Protein AF-A0A341JWU0-F1 (afdb_monomer_lite)

Sequence (185 aa):
MAIRVHSGGHSYEGQSYTVDGAVLEDGAPFVVIDLMSLNRVRVDAASATTWVECGATLSKVYYAGAASSVSSSSMVNGSSSSLAFTAGLCSTVSVGGHISGSGFGLLLRKFMLTVDNVLLPPLPGQLIPVPGTVMVFTLKREGSVDAIARLVHWWPSVGPALPDEFYLSIFLMMGGSLQEDDNVT

InterPro domains:
  IPR006094 FAD linked oxidase, N-terminal [PF01565] (2-119)
  IPR016166 FAD-binding domain, PCMH-type [PS51387] (1-185)
  IPR016169 FAD-binding, type PCMH, subdomain 2 [G3DSA:3.30.465.10] (1-123)
  IPR036318 FAD-binding, type PCMH-like superfamily [SSF56176] (2-119)

Organism: Setaria italica (NCBI:txid4555)

Radius of gyration: 21.34 Å; chains: 1; b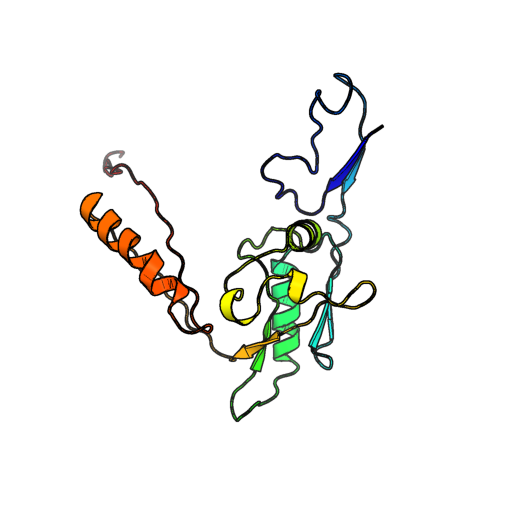ounding box: 64×59×45 Å

Structure (mmCIF, N/CA/C/O backbone):
data_AF-A0A341JWU0-F1
#
_entry.id   AF-A0A341JWU0-F1
#
loop_
_atom_site.group_PDB
_atom_site.id
_atom_site.type_symbol
_atom_site.label_atom_id
_atom_site.label_alt_id
_atom_site.label_comp_id
_atom_site.label_asym_id
_atom_site.label_entity_id
_atom_site.label_seq_id
_atom_site.pdbx_PDB_ins_code
_atom_site.Cartn_x
_atom_site.Cartn_y
_atom_site.Cartn_z
_atom_site.occupancy
_atom_site.B_iso_or_equiv
_atom_site.auth_seq_id
_atom_site.auth_comp_id
_atom_site.auth_asym_id
_atom_site.auth_atom_id
_atom_site.pdbx_PDB_model_num
ATOM 1 N N . MET A 1 1 ? -11.044 23.486 17.369 1.00 74.25 1 MET A N 1
ATOM 2 C CA . MET A 1 1 ? -10.520 22.162 17.771 1.00 74.25 1 MET A CA 1
ATOM 3 C C . MET A 1 1 ? -10.471 21.289 16.532 1.00 74.25 1 MET A C 1
ATOM 5 O O . MET A 1 1 ? -11.515 21.098 15.921 1.00 74.25 1 MET A O 1
ATOM 9 N N . ALA A 1 2 ? -9.288 20.817 16.137 1.00 85.50 2 ALA A N 1
ATOM 10 C CA . ALA A 1 2 ? -9.149 19.879 15.023 1.00 85.50 2 ALA A CA 1
ATOM 11 C C . ALA A 1 2 ? -8.896 18.459 15.536 1.00 85.50 2 ALA A C 1
ATOM 13 O O . ALA A 1 2 ? -8.293 18.266 16.594 1.00 85.50 2 ALA A O 1
ATOM 14 N N . ILE A 1 3 ? -9.343 17.478 14.759 1.00 91.06 3 ILE A N 1
ATOM 15 C CA . ILE A 1 3 ? -9.087 16.060 14.993 1.00 91.06 3 ILE A CA 1
ATOM 16 C C . ILE A 1 3 ? -8.341 15.525 13.776 1.00 91.06 3 ILE A C 1
ATOM 18 O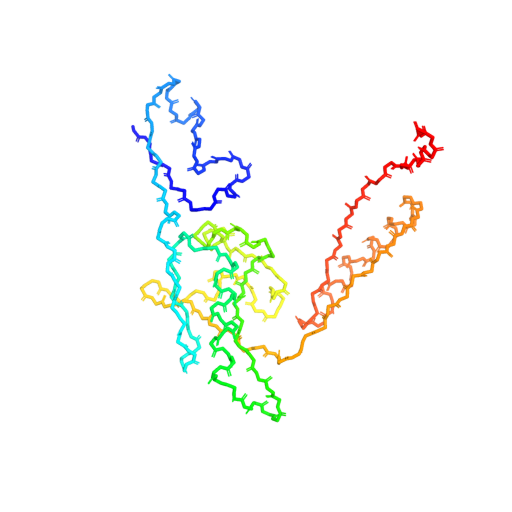 O . ILE A 1 3 ? -8.765 15.744 12.641 1.00 91.06 3 ILE A O 1
ATOM 22 N N . ARG A 1 4 ? -7.238 14.818 14.011 1.00 92.31 4 ARG A N 1
ATOM 23 C CA . ARG A 1 4 ? -6.527 14.043 12.996 1.00 92.31 4 ARG A CA 1
ATOM 24 C C . ARG A 1 4 ? -6.684 12.564 13.304 1.00 92.31 4 ARG A C 1
ATOM 26 O O . ARG A 1 4 ? -6.616 12.159 14.461 1.00 92.31 4 ARG A O 1
ATOM 33 N N . VAL A 1 5 ? -6.924 11.765 12.273 1.00 93.62 5 VAL A N 1
ATOM 34 C CA . VAL A 1 5 ? -7.012 10.309 12.403 1.00 93.62 5 VAL A CA 1
ATOM 35 C C . VAL A 1 5 ? -5.714 9.718 11.883 1.00 93.62 5 VAL A C 1
ATOM 37 O O . VAL A 1 5 ? -5.331 9.943 10.734 1.00 93.62 5 VAL A O 1
ATOM 40 N N . HIS A 1 6 ? -5.046 8.952 12.736 1.00 94.31 6 HIS A N 1
ATOM 41 C CA . HIS A 1 6 ? -3.807 8.267 12.415 1.00 94.31 6 HIS A CA 1
ATOM 42 C C . HIS A 1 6 ? -4.056 6.770 12.367 1.00 94.31 6 HIS A C 1
ATOM 44 O O . HIS A 1 6 ? -4.696 6.198 13.243 1.00 94.31 6 HIS A O 1
ATOM 50 N N . SER A 1 7 ? -3.538 6.127 11.325 1.00 92.56 7 SER A N 1
ATOM 51 C CA . SER A 1 7 ? -3.619 4.679 11.167 1.00 92.56 7 SER A CA 1
ATOM 52 C C . SER A 1 7 ? -2.227 4.047 11.181 1.00 92.56 7 SER A C 1
ATOM 54 O O . SER A 1 7 ? -1.905 3.363 12.134 1.00 92.56 7 SER A O 1
ATOM 56 N N . GLY A 1 8 ? -1.372 4.315 10.190 1.00 89.38 8 GLY A N 1
ATOM 57 C CA . GLY A 1 8 ? -0.036 3.700 10.074 1.00 89.38 8 GLY A CA 1
ATOM 58 C C . GLY A 1 8 ? 1.117 4.687 9.940 1.00 89.38 8 GLY A C 1
ATOM 59 O O . GLY A 1 8 ? 2.251 4.265 9.765 1.00 89.38 8 GLY A O 1
ATOM 60 N N . GLY A 1 9 ? 0.837 5.992 9.966 1.00 91.25 9 GLY A N 1
ATOM 61 C CA . GLY A 1 9 ? 1.860 7.041 9.888 1.00 91.25 9 GLY A CA 1
ATOM 62 C C . GLY A 1 9 ? 2.516 7.227 8.516 1.00 91.25 9 GLY A C 1
ATOM 63 O O . GLY A 1 9 ? 3.483 7.965 8.413 1.00 91.25 9 GLY A O 1
ATOM 64 N N . HIS A 1 10 ? 1.986 6.610 7.457 1.00 94.94 10 HIS A N 1
ATOM 65 C CA . HIS A 1 10 ? 2.497 6.721 6.077 1.00 94.94 10 HIS A CA 1
ATOM 66 C C . HIS A 1 10 ? 1.933 7.920 5.293 1.00 94.94 10 HIS A C 1
ATOM 68 O O . HIS A 1 10 ? 1.926 7.924 4.064 1.00 94.94 10 HIS A O 1
ATOM 74 N N . SER A 1 11 ? 1.421 8.944 5.982 1.00 93.38 11 SER A N 1
ATOM 75 C CA . SER A 1 11 ? 1.062 10.200 5.318 1.00 93.38 11 SER A CA 1
ATOM 76 C C . SER A 1 11 ? 2.350 10.902 4.894 1.00 93.38 11 SER A C 1
ATOM 78 O O . SER A 1 11 ? 3.126 11.300 5.757 1.00 93.38 11 SER A O 1
ATOM 80 N N . TYR A 1 12 ? 2.575 11.050 3.585 1.00 93.62 12 TYR A N 1
ATOM 81 C CA . TYR A 1 12 ? 3.790 11.678 3.047 1.00 93.62 12 TYR A CA 1
ATOM 82 C C . TYR A 1 12 ? 4.044 13.076 3.626 1.00 93.62 12 TYR A C 1
ATOM 84 O O . TYR A 1 12 ? 5.179 13.404 3.945 1.00 93.62 12 TYR A O 1
ATOM 92 N N . GLU A 1 13 ? 2.978 13.850 3.835 1.00 92.44 13 GLU A N 1
ATOM 93 C CA . GLU A 1 13 ? 3.032 15.213 4.385 1.00 92.44 13 GLU A CA 1
ATOM 94 C C . GLU A 1 13 ? 2.791 15.261 5.908 1.00 92.44 13 GLU A C 1
ATOM 96 O O . GLU A 1 13 ? 2.532 16.318 6.480 1.00 92.44 13 GLU A O 1
ATOM 101 N N . GLY A 1 14 ? 2.778 14.111 6.592 1.00 91.94 14 GLY A N 1
ATOM 102 C CA . GLY A 1 14 ? 2.561 14.029 8.043 1.00 91.94 14 GLY A CA 1
ATOM 103 C C . GLY A 1 14 ? 1.157 14.432 8.522 1.00 91.94 14 GLY A C 1
ATOM 104 O O . GLY A 1 14 ? 0.908 14.493 9.725 1.00 91.94 14 GLY A O 1
ATOM 105 N N . GLN A 1 15 ? 0.202 14.646 7.611 1.00 88.94 15 GLN A N 1
ATOM 106 C CA . GLN A 1 15 ? -1.127 15.201 7.912 1.00 88.94 15 GLN A CA 1
ATOM 107 C C . GLN A 1 15 ? -1.989 14.346 8.853 1.00 88.94 15 GLN A C 1
ATOM 109 O O . GLN A 1 15 ? -3.018 14.814 9.343 1.00 88.94 15 GLN A O 1
ATOM 114 N N . SER A 1 16 ? -1.611 13.095 9.111 1.00 90.38 16 SER A N 1
ATOM 115 C CA . SER A 1 16 ? -2.273 12.237 10.097 1.00 90.38 16 SER A CA 1
ATOM 116 C C . SER A 1 16 ? -1.952 12.607 11.550 1.00 90.38 16 SER A C 1
ATOM 118 O O . SER A 1 16 ? -2.694 12.205 12.441 1.00 90.38 16 SER A O 1
ATOM 120 N N . TYR A 1 17 ? -0.875 13.360 11.800 1.00 90.38 17 TYR A N 1
ATOM 121 C CA . TYR A 1 17 ? -0.430 13.738 13.149 1.00 90.38 17 TYR A CA 1
ATOM 122 C C . TYR A 1 17 ? 0.078 15.186 13.262 1.00 90.38 17 TYR A C 1
ATOM 124 O O . TYR A 1 17 ? 0.425 15.614 14.360 1.00 90.38 17 TYR A O 1
ATOM 132 N N . THR A 1 18 ? 0.098 15.955 12.170 1.00 89.69 18 THR A N 1
ATOM 133 C CA . THR A 1 18 ? 0.411 17.392 12.167 1.00 89.69 18 THR A CA 1
ATOM 134 C C . THR A 1 18 ? -0.788 18.229 11.720 1.00 89.69 18 THR A C 1
ATOM 136 O O . THR A 1 18 ? -1.713 17.751 11.053 1.00 89.69 18 THR A O 1
ATOM 139 N N . VAL A 1 19 ? -0.777 19.510 12.091 1.00 85.06 19 VAL A N 1
ATOM 140 C CA . VAL A 1 19 ? -1.706 20.522 11.584 1.00 85.06 19 VAL A CA 1
ATOM 141 C C . VAL A 1 19 ? -0.889 21.722 11.134 1.00 85.06 19 VAL A C 1
ATOM 143 O O . VAL A 1 19 ? 0.005 22.157 11.851 1.00 85.06 19 VAL A O 1
ATOM 146 N N . ASP A 1 20 ? -1.186 22.225 9.941 1.00 78.06 20 ASP A N 1
ATOM 147 C CA . ASP A 1 20 ? -0.601 23.462 9.431 1.00 78.06 20 ASP A CA 1
ATOM 148 C C . ASP A 1 20 ? -1.228 24.676 10.147 1.00 78.06 20 ASP A C 1
ATOM 150 O O . ASP A 1 20 ? -2.443 24.698 10.377 1.00 78.06 20 ASP A O 1
ATOM 154 N N . GLY A 1 21 ? -0.418 25.693 10.455 1.00 68.38 21 GLY A N 1
ATOM 155 C CA . GLY A 1 21 ? -0.853 26.985 11.002 1.00 68.38 21 GLY A CA 1
ATOM 156 C C . GLY A 1 21 ? -1.734 27.799 10.041 1.00 68.38 21 GLY A C 1
ATOM 157 O O . GLY A 1 21 ? -2.297 28.818 10.424 1.00 68.38 21 GLY A O 1
ATOM 158 N N . 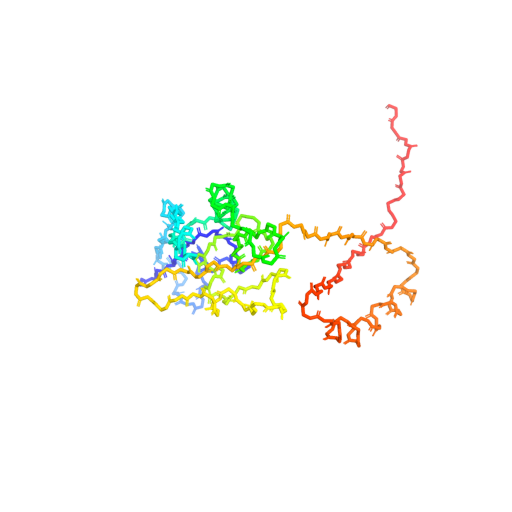ALA A 1 22 ? -1.897 27.349 8.792 1.00 64.56 22 ALA A N 1
ATOM 159 C CA . ALA A 1 22 ? -2.923 27.857 7.880 1.00 64.56 22 ALA A CA 1
ATOM 160 C C . ALA A 1 22 ? -4.339 27.309 8.172 1.00 64.56 22 ALA A C 1
ATOM 162 O O . ALA A 1 22 ? -5.331 27.908 7.759 1.00 64.56 22 ALA A O 1
ATOM 163 N N . VAL A 1 23 ? -4.453 26.156 8.848 1.00 67.31 23 VAL A N 1
ATOM 164 C CA . VAL A 1 23 ? -5.733 25.464 9.121 1.00 67.31 23 VAL A CA 1
ATOM 165 C C . VAL A 1 23 ? -6.262 25.778 10.520 1.00 67.31 23 VAL A C 1
ATOM 167 O O . VAL A 1 23 ? -7.469 25.764 10.758 1.00 67.31 23 VAL A O 1
ATOM 170 N N . LEU A 1 24 ? -5.360 26.052 11.454 1.00 69.62 24 LEU A N 1
ATOM 171 C CA . LEU A 1 24 ? -5.658 26.476 12.812 1.00 69.62 24 LEU A CA 1
ATOM 172 C C . LEU A 1 24 ? -4.839 27.723 13.125 1.00 69.62 24 LEU A C 1
ATOM 174 O O . LEU A 1 24 ? -3.720 27.829 12.640 1.00 69.62 24 LEU A O 1
ATOM 178 N N . GLU A 1 25 ? -5.362 28.624 13.960 1.00 69.62 25 GLU A N 1
ATOM 179 C CA . GLU A 1 25 ? -4.544 29.701 14.531 1.00 69.62 25 GLU A CA 1
ATOM 180 C C . GLU A 1 25 ? -3.247 29.119 15.114 1.00 69.62 25 GLU A C 1
ATOM 182 O O . GLU A 1 25 ? -3.272 28.042 15.722 1.00 69.62 25 GLU A O 1
ATOM 187 N N . ASP A 1 26 ? -2.125 29.808 14.896 1.00 68.81 26 ASP A N 1
ATOM 188 C CA . ASP A 1 26 ? -0.802 29.359 15.329 1.00 68.81 26 ASP A CA 1
ATOM 189 C C . ASP A 1 26 ? -0.820 29.010 16.830 1.00 68.81 26 ASP A C 1
ATOM 191 O O . ASP A 1 26 ? -1.124 29.847 17.682 1.00 68.81 26 ASP A O 1
ATOM 195 N N . GLY A 1 27 ? -0.574 27.735 17.147 1.00 69.31 27 GLY A N 1
ATOM 196 C CA . GLY A 1 27 ? -0.626 27.197 18.511 1.00 69.31 27 GLY A CA 1
ATOM 197 C C . GLY A 1 27 ? -1.980 26.653 18.999 1.00 69.31 27 GLY A C 1
ATOM 198 O O . GLY A 1 27 ? -2.065 26.239 20.158 1.00 69.31 27 GLY A O 1
ATOM 199 N N . ALA A 1 28 ? -3.038 26.595 18.179 1.00 79.81 28 ALA A N 1
ATOM 200 C CA . ALA A 1 28 ? -4.311 26.025 18.628 1.00 79.81 28 ALA A CA 1
ATOM 201 C C . ALA A 1 28 ? -4.225 24.492 18.831 1.00 79.81 28 ALA A C 1
ATOM 203 O O . ALA A 1 28 ? -3.680 23.772 17.988 1.00 79.81 28 ALA A O 1
ATOM 204 N N . PRO A 1 29 ? -4.807 23.947 19.919 1.00 87.31 29 PRO A N 1
ATOM 205 C CA . PRO A 1 29 ? -4.703 22.527 20.229 1.00 87.31 29 PRO A CA 1
ATOM 206 C C . PRO A 1 29 ? -5.493 21.655 19.243 1.00 87.31 29 PRO A C 1
ATOM 208 O O . PRO A 1 29 ? -6.610 21.986 18.817 1.00 87.31 29 PRO A O 1
ATOM 211 N N . PHE A 1 30 ? -4.939 20.481 18.947 1.00 90.75 30 PHE A N 1
ATOM 212 C CA . PHE A 1 30 ? -5.591 19.429 18.174 1.00 90.75 30 PHE A CA 1
ATOM 213 C C . PHE A 1 30 ? -5.400 18.062 18.833 1.00 90.75 30 PHE A C 1
ATOM 215 O O . PHE A 1 30 ? -4.533 17.875 19.685 1.00 90.75 30 PHE A O 1
ATOM 222 N N . VAL A 1 31 ? -6.242 17.109 18.442 1.00 94.25 31 VAL A N 1
ATOM 223 C CA . VAL A 1 31 ? -6.226 15.739 18.961 1.00 94.25 31 VAL A CA 1
ATOM 224 C C . VAL A 1 31 ? -5.885 14.779 17.834 1.00 94.25 31 VAL A C 1
ATOM 226 O O . VAL A 1 31 ? -6.437 14.886 16.739 1.00 94.25 31 VAL A O 1
ATOM 229 N N . VAL A 1 32 ? -5.010 13.816 18.116 1.00 94.94 32 VAL A N 1
ATOM 230 C CA . VAL A 1 32 ? -4.756 12.674 17.235 1.00 94.94 32 VAL A CA 1
ATOM 231 C C . VAL A 1 32 ? -5.506 11.467 17.781 1.00 94.94 32 VAL A C 1
ATOM 233 O O . VAL A 1 32 ? -5.310 11.072 18.928 1.00 94.94 32 VAL A O 1
ATOM 236 N N . ILE A 1 33 ? -6.370 10.882 16.957 1.00 95.50 33 ILE A N 1
ATOM 237 C CA . ILE A 1 33 ? -6.987 9.584 17.219 1.00 95.50 33 ILE A CA 1
ATOM 238 C C . ILE A 1 33 ? -6.116 8.534 16.538 1.00 95.50 33 ILE A C 1
ATOM 240 O O . ILE A 1 33 ? -6.164 8.385 15.316 1.00 95.50 33 ILE A O 1
ATOM 244 N N . ASP A 1 34 ? -5.318 7.824 17.331 1.00 95.31 34 ASP A N 1
ATOM 245 C CA . ASP A 1 34 ? -4.461 6.746 16.847 1.00 95.31 34 ASP A CA 1
ATOM 246 C C . ASP A 1 34 ? -5.208 5.405 16.847 1.00 95.31 34 ASP A C 1
ATOM 248 O O . ASP A 1 34 ? -5.629 4.888 17.885 1.00 95.31 34 ASP A O 1
ATOM 252 N N . LEU A 1 35 ? -5.382 4.846 15.652 1.00 95.75 35 LEU A N 1
ATOM 253 C CA . LEU A 1 35 ? -6.079 3.591 15.414 1.00 95.75 35 LEU A CA 1
ATOM 254 C C . LEU A 1 35 ? -5.137 2.381 15.354 1.00 95.75 35 LEU A C 1
ATOM 256 O O . LEU A 1 35 ? -5.636 1.279 15.145 1.00 95.75 35 LEU A O 1
ATOM 260 N N . MET A 1 36 ? -3.817 2.523 15.550 1.00 93.19 36 MET A N 1
ATOM 261 C CA . MET A 1 36 ? -2.848 1.410 15.452 1.00 93.19 36 MET A CA 1
ATOM 262 C C . MET A 1 36 ? -3.190 0.208 16.344 1.00 93.19 36 MET A C 1
ATOM 264 O O . MET A 1 36 ? -2.872 -0.936 16.008 1.00 93.19 36 MET A O 1
ATOM 268 N N . SER A 1 37 ? -3.862 0.444 17.475 1.00 95.31 37 SER A N 1
ATOM 269 C CA . SER A 1 37 ? -4.310 -0.622 18.382 1.00 95.31 37 SER A CA 1
ATOM 270 C C . SER A 1 37 ? -5.530 -1.399 17.859 1.0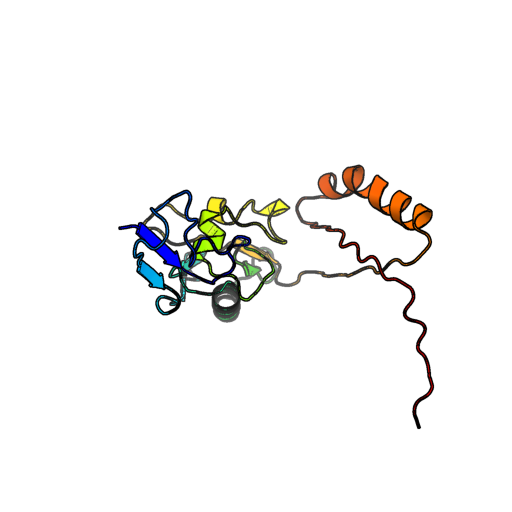0 95.31 37 SER A C 1
ATOM 272 O O . SER A 1 37 ? -5.736 -2.547 18.252 1.00 95.31 37 SER A O 1
ATOM 274 N N . LEU A 1 38 ? -6.319 -0.815 16.952 1.00 95.56 38 LEU A N 1
ATOM 275 C CA . LEU A 1 38 ? -7.429 -1.471 16.254 1.00 95.56 38 LEU A CA 1
ATOM 276 C C . LEU A 1 38 ? -6.889 -2.163 14.998 1.00 95.56 38 LEU A C 1
ATOM 278 O O . LEU A 1 38 ? -6.980 -1.638 13.888 1.00 95.56 38 LEU A O 1
ATOM 282 N N . ASN A 1 39 ? -6.250 -3.318 15.187 1.00 95.94 39 ASN A N 1
ATOM 283 C CA . ASN A 1 39 ? -5.494 -4.016 14.147 1.00 95.94 39 ASN A CA 1
ATOM 284 C C . ASN A 1 39 ? -5.887 -5.488 13.946 1.00 95.94 39 ASN A C 1
ATOM 286 O O . ASN A 1 39 ? -5.067 -6.295 13.488 1.00 95.94 39 ASN A O 1
ATOM 290 N N . ARG A 1 40 ? -7.104 -5.890 14.317 1.00 95.88 40 ARG A N 1
ATOM 291 C CA . ARG A 1 40 ? -7.576 -7.264 14.096 1.00 95.88 40 ARG A CA 1
ATOM 292 C C . ARG A 1 40 ? -7.810 -7.536 12.612 1.00 95.88 40 ARG A C 1
ATOM 294 O O . ARG A 1 40 ? -8.308 -6.692 11.873 1.00 95.88 40 ARG A O 1
ATOM 301 N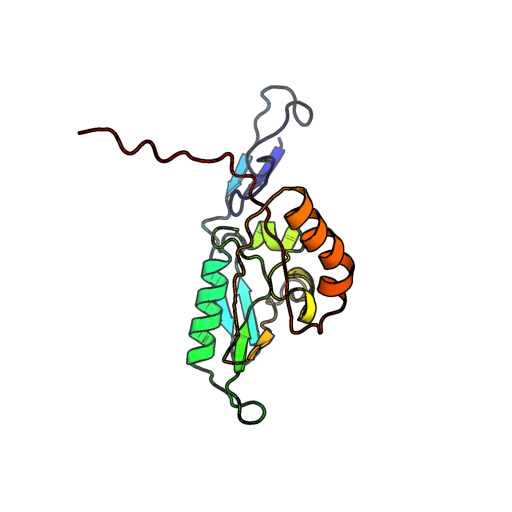 N . VAL A 1 41 ? -7.479 -8.762 12.216 1.00 94.88 41 VAL A N 1
ATOM 302 C CA . VAL A 1 41 ? -7.732 -9.318 10.885 1.00 94.88 41 VAL A CA 1
ATOM 303 C C . VAL A 1 41 ? -8.453 -10.646 11.073 1.00 94.88 41 VAL A C 1
ATOM 305 O O . VAL A 1 41 ? -8.004 -11.474 11.868 1.00 94.88 41 VAL A O 1
ATOM 308 N N . ARG A 1 42 ? -9.571 -10.846 10.378 1.00 92.38 42 ARG A N 1
ATOM 309 C CA . ARG A 1 42 ? -10.310 -12.113 10.349 1.00 92.38 42 ARG A CA 1
ATOM 310 C C . ARG A 1 42 ? -10.562 -12.498 8.906 1.00 92.38 42 ARG A C 1
ATOM 312 O O . ARG A 1 42 ? -11.152 -11.718 8.172 1.00 92.38 42 ARG A O 1
ATOM 319 N N . VAL A 1 43 ? -10.148 -13.695 8.530 1.00 91.56 43 VAL A N 1
ATOM 320 C CA . VAL A 1 43 ? -10.342 -14.224 7.182 1.00 91.56 43 VAL A CA 1
ATOM 321 C C . VAL A 1 43 ? -11.397 -15.314 7.238 1.00 91.56 43 VAL A C 1
ATOM 323 O O . VAL A 1 43 ? -11.320 -16.207 8.080 1.00 91.56 43 VAL A O 1
ATOM 326 N N . ASP A 1 44 ? -12.364 -15.236 6.334 1.00 90.06 44 ASP A N 1
ATOM 327 C CA . ASP A 1 44 ? -13.272 -16.329 6.028 1.00 90.06 44 ASP A CA 1
ATOM 328 C C . ASP A 1 44 ? -12.925 -16.865 4.637 1.00 90.06 44 ASP A C 1
ATOM 330 O O . ASP A 1 44 ? -13.284 -16.294 3.605 1.00 90.06 44 ASP A O 1
ATOM 334 N N . ALA A 1 45 ? -12.180 -17.968 4.620 1.00 85.62 45 ALA A N 1
ATOM 335 C CA . ALA A 1 45 ? -11.738 -18.594 3.383 1.00 85.62 45 ALA A CA 1
ATOM 336 C C . ALA A 1 45 ? -12.897 -19.224 2.595 1.00 85.62 45 ALA A C 1
ATOM 338 O O . ALA A 1 45 ? -12.806 -19.312 1.373 1.00 85.62 45 ALA A O 1
ATOM 339 N N . ALA A 1 46 ? -13.987 -19.625 3.263 1.00 85.81 46 ALA A N 1
ATOM 340 C CA . ALA A 1 46 ? -15.127 -20.254 2.602 1.00 85.81 46 ALA A CA 1
ATOM 341 C C . ALA A 1 46 ? -15.898 -19.253 1.734 1.00 85.81 46 ALA A C 1
ATOM 343 O O . ALA A 1 46 ? -16.330 -19.594 0.634 1.00 85.81 46 ALA A O 1
ATOM 344 N N . SER A 1 47 ? -16.035 -18.012 2.207 1.00 86.50 47 SER A N 1
ATOM 345 C CA . SER A 1 47 ? -16.647 -16.925 1.436 1.00 86.50 47 SER A CA 1
ATOM 346 C C . SER A 1 47 ? -15.640 -16.092 0.639 1.00 86.50 47 SER A C 1
ATOM 348 O O . SER A 1 47 ? -16.050 -15.180 -0.073 1.00 86.50 47 SER A O 1
ATOM 350 N N . ALA A 1 48 ? -14.340 -16.396 0.739 1.00 88.19 48 ALA A N 1
ATOM 351 C CA . ALA A 1 48 ? -13.256 -15.580 0.198 1.00 88.19 48 ALA A CA 1
ATOM 352 C C . ALA A 1 48 ? -13.381 -14.105 0.625 1.00 88.19 48 ALA A C 1
ATOM 354 O O . ALA A 1 48 ? -13.296 -13.191 -0.194 1.00 88.19 48 ALA A O 1
ATOM 355 N N . THR A 1 49 ? -13.582 -13.866 1.923 1.00 90.94 49 THR A N 1
ATOM 356 C CA . THR A 1 49 ? -13.696 -12.513 2.481 1.00 90.94 49 THR A CA 1
ATOM 357 C C . THR A 1 49 ? -12.748 -12.280 3.654 1.00 90.94 49 THR A C 1
ATOM 359 O O . THR A 1 49 ? -12.278 -13.209 4.313 1.00 90.94 49 THR A O 1
ATOM 362 N N . THR A 1 50 ? -12.433 -11.012 3.919 1.00 91.75 50 THR A N 1
ATOM 363 C CA . THR A 1 50 ? -11.584 -10.600 5.038 1.00 91.75 50 THR A CA 1
ATOM 364 C C . THR A 1 50 ? -12.122 -9.354 5.732 1.00 91.75 50 THR A C 1
ATOM 366 O O . THR A 1 50 ? -12.445 -8.345 5.112 1.00 91.75 50 THR A O 1
ATOM 369 N N . TRP A 1 51 ? -12.180 -9.404 7.055 1.00 93.38 51 TRP A N 1
ATOM 370 C CA . TRP A 1 51 ? -12.470 -8.273 7.922 1.00 93.38 51 TRP A CA 1
ATOM 371 C C . TRP A 1 51 ? -11.175 -7.724 8.491 1.00 93.38 51 TRP A C 1
ATOM 373 O O . TRP A 1 51 ? -10.412 -8.450 9.130 1.00 93.38 51 TRP A O 1
ATOM 383 N N . VAL A 1 52 ? -10.943 -6.433 8.286 1.00 93.88 52 VAL A N 1
ATOM 384 C CA . VAL A 1 52 ? -9.682 -5.783 8.629 1.00 93.88 52 VAL A CA 1
ATOM 385 C C . VAL A 1 52 ? -9.976 -4.479 9.357 1.00 93.88 52 VAL A C 1
ATOM 387 O O . VAL A 1 52 ? -10.666 -3.612 8.829 1.00 93.88 52 VAL A O 1
ATOM 390 N N . GLU A 1 53 ? -9.467 -4.337 10.577 1.00 94.81 53 GLU A N 1
ATOM 391 C CA . GLU A 1 53 ? -9.535 -3.069 11.305 1.00 94.81 53 GLU A CA 1
ATOM 392 C C . GLU A 1 53 ? -8.509 -2.068 10.743 1.00 94.81 53 GLU A C 1
ATOM 394 O O . GLU A 1 53 ? -7.435 -2.453 10.275 1.00 94.81 53 GLU A O 1
ATOM 399 N N . CYS A 1 54 ? -8.828 -0.770 10.798 1.00 93.00 54 CYS A N 1
ATOM 400 C CA . CYS A 1 54 ? -8.062 0.277 10.117 1.00 93.00 54 CYS A CA 1
ATOM 401 C C . CYS A 1 54 ? -6.568 0.285 10.473 1.00 93.00 54 CYS A C 1
ATOM 403 O O . CYS A 1 54 ? -5.746 0.526 9.596 1.00 93.00 54 CYS A O 1
ATOM 405 N N . GLY A 1 55 ? -6.203 0.028 11.731 1.00 94.69 55 GLY A N 1
ATOM 406 C CA . GLY A 1 55 ? -4.817 0.018 12.207 1.00 94.69 55 GLY A CA 1
ATOM 407 C C . GLY A 1 55 ? -4.005 -1.218 11.823 1.00 94.69 55 GLY A C 1
ATOM 408 O O . GLY A 1 55 ? -2.813 -1.270 12.119 1.00 94.69 55 GLY A O 1
ATOM 409 N N . ALA A 1 56 ? -4.601 -2.227 11.179 1.00 96.56 56 ALA A N 1
ATOM 410 C CA . ALA A 1 56 ? -3.853 -3.385 10.702 1.00 96.56 56 ALA A CA 1
ATOM 411 C C . ALA A 1 56 ? -2.876 -2.983 9.589 1.00 96.56 56 ALA A C 1
ATOM 413 O O . ALA A 1 56 ? -3.229 -2.233 8.681 1.00 96.56 56 ALA A O 1
ATOM 414 N N . THR A 1 57 ? -1.650 -3.501 9.634 1.00 96.94 57 THR A N 1
ATOM 415 C CA . THR A 1 57 ? -0.674 -3.325 8.552 1.00 96.94 57 THR A CA 1
ATOM 416 C C . THR A 1 57 ? -0.982 -4.253 7.379 1.00 96.94 57 THR A C 1
ATOM 418 O O . THR A 1 57 ? -1.532 -5.343 7.569 1.00 96.94 57 THR A O 1
ATOM 421 N N . LEU A 1 58 ? -0.572 -3.869 6.167 1.00 95.62 58 LEU A N 1
ATOM 422 C CA . LEU A 1 58 ? -0.711 -4.710 4.975 1.00 95.62 58 LEU A CA 1
ATOM 423 C C . LEU A 1 58 ? -0.051 -6.083 5.171 1.00 95.62 58 LEU A C 1
ATOM 425 O O . LEU A 1 58 ? -0.643 -7.100 4.821 1.00 95.62 58 LEU A O 1
ATOM 429 N N . SER A 1 59 ? 1.115 -6.143 5.829 1.00 95.31 59 SER A N 1
ATOM 430 C CA . SER A 1 59 ? 1.772 -7.417 6.158 1.00 95.31 59 SER A CA 1
ATOM 431 C C . SER A 1 59 ? 0.907 -8.358 6.992 1.00 95.31 59 SER A C 1
ATOM 433 O O . SER A 1 59 ? 0.906 -9.563 6.747 1.00 95.31 59 SER A O 1
ATOM 435 N N . LYS A 1 60 ? 0.146 -7.826 7.955 1.00 95.12 60 LYS A N 1
ATOM 436 C CA . LYS A 1 60 ? -0.741 -8.619 8.809 1.00 95.12 60 LYS A CA 1
ATOM 437 C C . LYS A 1 60 ? -1.904 -9.199 8.007 1.00 95.12 60 LYS A C 1
ATOM 439 O O . LYS A 1 60 ? -2.264 -10.355 8.218 1.00 95.12 60 LYS A O 1
ATOM 444 N N . VAL A 1 61 ? -2.448 -8.425 7.065 1.00 94.12 61 VAL A N 1
ATOM 445 C CA . VAL A 1 61 ? -3.500 -8.883 6.143 1.00 94.12 61 VAL A CA 1
ATOM 446 C C . VAL A 1 61 ? -2.972 -9.977 5.217 1.00 94.12 61 VAL A C 1
ATOM 448 O O . VAL A 1 61 ? -3.588 -11.036 5.117 1.00 94.12 61 VAL A O 1
ATOM 451 N N . TYR A 1 62 ? -1.804 -9.768 4.604 1.00 93.81 62 TYR A N 1
ATOM 452 C CA . TYR A 1 62 ? -1.178 -10.760 3.725 1.00 93.81 62 TYR A CA 1
ATOM 453 C C . TYR A 1 62 ? -0.871 -12.065 4.451 1.00 93.81 62 TYR A C 1
ATOM 455 O O . TYR A 1 62 ? -1.175 -13.141 3.938 1.00 93.81 62 TYR A O 1
ATOM 463 N N . TYR A 1 63 ? -0.320 -11.977 5.662 1.00 93.25 63 TYR A N 1
ATOM 464 C CA . TYR A 1 63 ? -0.018 -13.148 6.475 1.00 93.25 63 TYR A CA 1
ATOM 465 C C . TYR A 1 63 ? -1.285 -13.933 6.839 1.00 93.25 63 TYR A C 1
ATOM 467 O O . TYR A 1 63 ? -1.319 -15.150 6.674 1.00 93.25 63 TYR A O 1
ATOM 475 N N . ALA A 1 64 ? -2.344 -13.247 7.281 1.00 91.38 64 ALA A N 1
ATOM 476 C CA . ALA A 1 64 ? -3.611 -13.890 7.622 1.00 91.38 64 ALA A CA 1
ATOM 477 C C . ALA A 1 64 ? -4.272 -14.561 6.406 1.00 91.38 64 ALA A C 1
ATOM 479 O O . ALA A 1 64 ? -4.771 -15.683 6.521 1.00 91.38 64 ALA A O 1
ATOM 480 N N . GLY A 1 65 ? -4.243 -13.907 5.239 1.00 88.81 65 GLY A N 1
ATOM 481 C CA . GLY A 1 65 ? -4.733 -14.476 3.983 1.00 88.81 65 GLY A CA 1
ATOM 482 C C . GLY A 1 65 ? -3.963 -15.738 3.599 1.00 88.81 65 GLY A C 1
ATOM 483 O O . GLY A 1 65 ? -4.561 -16.800 3.450 1.00 88.81 65 GLY A O 1
ATOM 484 N N . ALA A 1 66 ? -2.631 -15.655 3.553 1.00 87.00 66 ALA A N 1
ATOM 485 C CA . ALA A 1 66 ? -1.769 -16.789 3.226 1.00 87.00 66 ALA A CA 1
ATOM 486 C C . ALA A 1 66 ? -1.961 -17.975 4.188 1.00 87.00 66 ALA A C 1
ATOM 488 O O . ALA A 1 66 ? -2.102 -19.112 3.740 1.00 87.00 66 ALA A O 1
ATOM 489 N N . ALA A 1 67 ? -2.031 -17.720 5.499 1.00 86.19 67 ALA A N 1
ATOM 490 C CA . ALA A 1 67 ? -2.271 -18.757 6.504 1.00 86.19 67 ALA A CA 1
ATOM 491 C C . ALA A 1 67 ? -3.638 -19.449 6.327 1.00 86.19 67 ALA A C 1
ATOM 493 O O . ALA A 1 67 ? -3.768 -20.650 6.569 1.00 86.19 67 ALA A O 1
ATOM 494 N N . SER A 1 68 ? -4.650 -18.712 5.864 1.00 80.50 68 SER A N 1
ATOM 495 C CA . SER A 1 68 ? -5.999 -19.244 5.627 1.00 80.50 68 SER A CA 1
ATOM 496 C C . SER A 1 68 ? -6.091 -20.067 4.336 1.00 80.50 68 SER A C 1
ATOM 498 O O . SER A 1 68 ? -6.838 -21.048 4.281 1.00 80.50 68 SER A O 1
ATOM 500 N N . SER A 1 69 ? -5.287 -19.721 3.324 1.00 73.62 69 SER A N 1
ATOM 501 C CA . SER A 1 69 ? -5.166 -20.464 2.063 1.00 73.62 69 SER A CA 1
ATOM 502 C C . SER A 1 69 ? -4.562 -21.856 2.253 1.00 73.62 69 SER A C 1
ATOM 504 O O . SER A 1 69 ? -5.027 -22.808 1.631 1.00 73.62 69 SER A O 1
ATOM 506 N N . VAL A 1 70 ? -3.577 -22.006 3.150 1.00 66.88 70 VAL A N 1
ATOM 507 C CA . VAL A 1 70 ? -2.956 -23.312 3.458 1.00 66.88 70 VAL A CA 1
ATOM 508 C C . VAL A 1 70 ? -4.005 -24.314 3.950 1.00 66.88 70 VAL A C 1
ATOM 510 O O . VAL A 1 70 ? -4.015 -25.468 3.524 1.00 66.88 70 VAL A O 1
ATOM 513 N N . SER A 1 71 ? -4.938 -23.855 4.783 1.00 59.69 71 SER A N 1
ATOM 514 C CA . SER A 1 71 ? -5.987 -24.693 5.376 1.00 59.69 71 SER A CA 1
ATOM 515 C C . SER A 1 71 ? -7.154 -25.005 4.428 1.00 59.69 71 SER A C 1
ATOM 517 O O . SER A 1 71 ? -7.944 -25.897 4.723 1.00 59.69 71 SER A O 1
ATOM 519 N N . SER A 1 72 ? -7.270 -24.295 3.299 1.00 57.78 72 SER A N 1
ATOM 520 C CA . SER A 1 72 ? -8.462 -24.311 2.427 1.00 57.78 72 SER A CA 1
ATOM 521 C C . SER A 1 72 ? -8.147 -24.698 0.979 1.00 57.78 72 SER A C 1
ATOM 523 O O . SER A 1 72 ? -8.920 -24.385 0.076 1.00 57.78 72 SER A O 1
ATOM 525 N N . SER A 1 73 ? -6.998 -25.347 0.758 1.00 57.16 73 SER A N 1
ATOM 526 C CA . SER A 1 73 ? -6.457 -25.715 -0.557 1.00 57.16 73 SER A CA 1
ATOM 527 C C . SER A 1 73 ? -7.506 -26.419 -1.429 1.00 57.16 73 SER A C 1
ATOM 529 O O . SER A 1 73 ? -7.744 -27.618 -1.291 1.00 57.16 73 SER A O 1
ATOM 531 N N . SER A 1 74 ? -8.127 -25.669 -2.340 1.00 57.78 74 SER A N 1
ATOM 532 C CA . SER A 1 74 ? -9.063 -26.181 -3.338 1.00 57.78 74 SER A CA 1
ATOM 533 C C . SER A 1 74 ? -8.361 -26.237 -4.690 1.00 57.78 74 SER A C 1
ATOM 535 O O . SER A 1 74 ? -7.663 -25.299 -5.085 1.00 57.78 74 SER A O 1
ATOM 537 N N . MET A 1 75 ? -8.517 -27.356 -5.395 1.00 57.22 75 MET A N 1
ATOM 538 C CA . MET A 1 75 ? -8.066 -27.478 -6.776 1.00 57.22 75 MET A CA 1
ATOM 539 C C . MET A 1 75 ? -9.084 -26.798 -7.690 1.00 57.22 75 MET A C 1
ATOM 541 O O . MET A 1 75 ? -10.189 -27.304 -7.877 1.00 57.22 75 MET A O 1
ATOM 545 N N . VAL A 1 76 ? -8.691 -25.697 -8.323 1.00 57.00 76 VAL A N 1
ATOM 546 C CA . VAL A 1 76 ? -9.449 -25.099 -9.428 1.00 57.00 76 VAL A CA 1
ATOM 547 C C . VAL A 1 76 ? -8.724 -25.474 -10.718 1.00 57.00 76 VAL A C 1
ATOM 549 O O . VAL A 1 76 ? -7.553 -25.145 -10.892 1.00 57.00 76 VAL A O 1
ATOM 552 N N . ASN A 1 77 ? -9.386 -26.219 -11.610 1.00 55.16 77 ASN A N 1
ATOM 553 C CA . ASN A 1 77 ? -8.811 -26.702 -12.878 1.00 55.16 77 ASN A CA 1
ATOM 554 C C . ASN A 1 77 ? -7.467 -27.449 -12.727 1.00 55.16 77 ASN A C 1
ATOM 556 O O . ASN A 1 77 ? -6.536 -27.238 -13.502 1.00 55.16 77 ASN A O 1
ATOM 560 N N . GLY A 1 78 ? -7.338 -28.307 -11.709 1.00 60.19 78 GLY A N 1
ATOM 561 C CA . GLY A 1 78 ? -6.127 -29.111 -11.496 1.00 60.19 78 GLY A CA 1
ATOM 562 C C . GLY A 1 78 ? -4.909 -28.325 -10.991 1.00 60.19 78 GLY A C 1
ATOM 563 O O . GLY A 1 78 ? -3.809 -28.869 -10.969 1.00 60.19 78 GLY A O 1
ATOM 564 N N . SER A 1 79 ? -5.091 -27.070 -10.568 1.00 58.12 79 SER A N 1
ATOM 565 C CA . SER A 1 79 ? -4.047 -26.225 -9.977 1.00 58.12 79 SER A CA 1
ATOM 566 C C . SER A 1 79 ? -4.468 -25.755 -8.582 1.00 58.12 79 SER A C 1
ATOM 568 O O . SER A 1 79 ? -5.642 -25.473 -8.344 1.00 58.12 79 SER A O 1
ATOM 570 N N . SER A 1 80 ? -3.514 -25.678 -7.649 1.00 65.50 80 SER A N 1
ATOM 571 C CA . SER A 1 80 ? -3.760 -25.100 -6.321 1.00 65.50 80 SER A CA 1
ATOM 572 C C . SER A 1 80 ? -4.022 -23.598 -6.456 1.00 65.50 80 SER A C 1
ATOM 574 O O . SER A 1 80 ? -3.245 -22.898 -7.113 1.00 65.50 80 SER A O 1
ATOM 576 N N . SER A 1 81 ? -5.109 -23.106 -5.860 1.00 70.44 81 SER A N 1
ATOM 577 C CA . SER A 1 81 ? -5.408 -21.674 -5.768 1.00 70.44 81 SER A CA 1
ATOM 578 C C . SER A 1 81 ? -5.180 -21.168 -4.347 1.00 70.44 81 SER A C 1
ATOM 580 O O . SER A 1 81 ? -5.640 -21.790 -3.390 1.00 70.44 81 SER A O 1
ATOM 582 N N . SER A 1 82 ? -4.522 -20.018 -4.218 1.00 83.06 82 SER A N 1
ATOM 583 C CA . SER A 1 82 ? -4.391 -19.289 -2.954 1.00 83.06 82 SER A CA 1
ATOM 584 C C . SER A 1 82 ? -5.276 -18.045 -2.980 1.00 83.06 82 SER A C 1
ATOM 586 O O . SER A 1 82 ? -5.584 -17.524 -4.050 1.00 83.06 82 SER A O 1
ATOM 588 N N . LEU A 1 83 ? -5.684 -17.551 -1.816 1.00 86.88 83 LEU A N 1
ATOM 589 C CA . LEU A 1 83 ? -6.357 -16.265 -1.679 1.00 86.88 83 LEU A CA 1
ATOM 590 C C . LEU A 1 83 ? -5.325 -15.149 -1.478 1.00 86.88 83 LEU A C 1
ATOM 592 O O . LEU A 1 83 ? -4.414 -15.267 -0.656 1.00 86.88 83 LEU A O 1
ATOM 596 N N . ALA A 1 84 ? -5.489 -14.056 -2.215 1.00 89.19 84 ALA A N 1
ATOM 597 C CA . ALA A 1 84 ? -4.687 -12.848 -2.098 1.00 89.19 84 ALA A CA 1
ATOM 598 C C . ALA A 1 84 ? -5.556 -11.628 -1.789 1.00 89.19 84 ALA A C 1
ATOM 600 O O . ALA A 1 84 ? -6.764 -11.615 -2.022 1.00 89.19 84 ALA A O 1
ATOM 601 N N . PHE A 1 85 ? -4.904 -10.584 -1.286 1.00 90.00 85 PHE A N 1
ATOM 602 C CA . PHE A 1 85 ? -5.494 -9.271 -1.072 1.00 90.00 85 PHE A CA 1
ATOM 603 C C . PHE A 1 85 ? -4.782 -8.259 -1.975 1.00 90.00 85 PHE A C 1
ATOM 605 O O . PHE A 1 85 ? -3.551 -8.204 -1.993 1.00 90.00 85 PHE A O 1
ATOM 612 N N . THR A 1 86 ? -5.538 -7.475 -2.737 1.00 93.19 86 THR A N 1
ATOM 613 C CA . THR A 1 86 ? -5.004 -6.405 -3.590 1.00 93.19 86 THR A CA 1
ATOM 614 C C . THR A 1 86 ? -4.637 -5.213 -2.732 1.00 93.19 86 THR A C 1
ATOM 616 O O . THR A 1 86 ? -5.527 -4.526 -2.252 1.00 93.19 86 THR A O 1
ATOM 619 N N . ALA A 1 87 ? -3.348 -4.972 -2.514 1.00 94.38 87 ALA A N 1
ATOM 620 C CA . ALA A 1 87 ? -2.861 -3.770 -1.849 1.00 94.38 87 ALA A CA 1
ATOM 621 C C . ALA A 1 87 ? -1.379 -3.519 -2.164 1.00 94.38 87 ALA A C 1
ATOM 623 O O . ALA A 1 87 ? -0.761 -4.223 -2.966 1.00 94.38 87 ALA A O 1
ATOM 624 N N . GLY A 1 88 ? -0.821 -2.473 -1.559 1.00 94.25 88 GLY A N 1
ATOM 625 C CA . GLY A 1 88 ? 0.532 -1.991 -1.802 1.00 94.25 88 GLY A CA 1
ATOM 626 C C . GLY A 1 88 ? 1.658 -2.896 -1.320 1.00 94.25 88 GLY A C 1
ATOM 627 O O . GLY A 1 88 ? 1.487 -3.823 -0.531 1.00 94.25 88 GLY A O 1
ATOM 628 N N . LEU A 1 89 ? 2.858 -2.592 -1.808 1.00 93.44 89 LEU A N 1
ATOM 629 C CA . LEU A 1 89 ? 4.063 -3.374 -1.532 1.00 93.44 89 LEU A CA 1
ATOM 630 C C . LEU A 1 89 ? 4.632 -3.122 -0.124 1.00 93.44 89 LEU A C 1
ATOM 632 O O . LEU A 1 89 ? 5.247 -4.004 0.472 1.00 93.44 89 LEU A O 1
ATOM 636 N N . CYS A 1 90 ? 4.441 -1.915 0.412 1.00 94.38 90 CYS A N 1
ATOM 637 C CA . CYS A 1 90 ? 5.027 -1.495 1.681 1.00 94.38 90 CYS A CA 1
ATOM 638 C C . CYS A 1 90 ? 4.329 -2.174 2.868 1.00 94.38 90 CYS A C 1
ATOM 640 O O . CYS A 1 90 ? 3.210 -1.827 3.242 1.00 94.38 90 CYS A O 1
ATOM 642 N N . SER A 1 91 ? 5.026 -3.120 3.495 1.00 94.25 91 SER A N 1
ATOM 643 C CA . SER A 1 91 ? 4.508 -3.995 4.554 1.00 94.25 91 SER A CA 1
ATOM 644 C C . SER A 1 91 ? 3.978 -3.262 5.791 1.00 94.25 91 SER A C 1
ATOM 646 O O . SER A 1 91 ? 3.038 -3.746 6.421 1.00 94.25 91 SER A O 1
ATOM 648 N N . THR A 1 92 ? 4.565 -2.115 6.139 1.00 95.69 92 THR A N 1
ATOM 649 C CA . THR A 1 92 ? 4.233 -1.321 7.336 1.00 95.69 92 THR A CA 1
ATOM 650 C C . THR A 1 92 ? 3.112 -0.312 7.113 1.00 95.69 92 THR A C 1
ATOM 652 O O . THR A 1 92 ? 2.636 0.287 8.075 1.00 95.69 92 THR A O 1
ATOM 655 N N . VAL A 1 93 ? 2.665 -0.123 5.869 1.00 96.25 93 VAL A N 1
ATOM 656 C CA . VAL A 1 93 ? 1.509 0.726 5.584 1.00 96.25 93 VAL A CA 1
ATOM 657 C C . VAL A 1 93 ? 0.280 0.113 6.252 1.00 96.25 93 VAL A C 1
ATOM 659 O O . VAL A 1 93 ? 0.044 -1.091 6.170 1.00 96.25 93 VAL A O 1
ATOM 662 N N . SER A 1 94 ? -0.505 0.944 6.929 1.00 94.62 94 SER A N 1
ATOM 663 C CA . SER A 1 94 ? -1.784 0.543 7.510 1.00 94.62 94 SER A CA 1
ATOM 664 C C . SER A 1 94 ? -2.898 0.518 6.473 1.00 94.62 94 SER A C 1
ATOM 666 O O . SER A 1 94 ? -2.966 1.391 5.604 1.00 94.62 94 SER A O 1
ATOM 668 N N . VAL A 1 95 ? -3.844 -0.388 6.658 1.00 94.50 95 VAL A N 1
ATOM 669 C CA . VAL A 1 95 ? -4.996 -0.591 5.782 1.00 94.50 95 VAL A CA 1
ATOM 670 C C . VAL A 1 95 ? -5.885 0.648 5.712 1.00 94.50 95 VAL A C 1
ATOM 672 O O . VAL A 1 95 ? -6.274 1.033 4.614 1.00 94.50 95 VAL A O 1
ATOM 675 N N . GLY A 1 96 ? -6.150 1.314 6.842 1.00 93.38 96 GLY A N 1
ATOM 676 C CA . GLY A 1 96 ? -7.062 2.461 6.900 1.00 93.38 96 GLY A CA 1
ATOM 677 C C . GLY A 1 96 ? -6.678 3.571 5.921 1.00 93.38 96 GLY A C 1
ATOM 678 O O . GLY A 1 96 ? -7.450 3.896 5.023 1.00 93.38 96 GLY A O 1
ATOM 679 N N . GLY A 1 97 ? -5.453 4.091 6.047 1.00 92.94 97 GLY A N 1
ATOM 680 C CA . GLY A 1 97 ? -4.936 5.122 5.139 1.00 92.94 97 GLY A CA 1
ATOM 681 C C . GLY A 1 97 ? -4.760 4.637 3.694 1.00 92.94 97 GLY A C 1
ATOM 682 O O . GLY A 1 97 ? -5.004 5.390 2.752 1.00 92.94 97 GLY A O 1
ATOM 683 N N . HIS A 1 98 ? -4.366 3.373 3.508 1.00 95.19 98 HIS A N 1
ATOM 684 C CA . HIS A 1 98 ? -4.130 2.800 2.184 1.00 95.19 98 HIS A CA 1
ATOM 685 C C . HIS A 1 98 ? -5.416 2.672 1.361 1.00 95.19 98 HIS A C 1
ATOM 687 O O . HIS A 1 98 ? -5.433 3.081 0.205 1.00 95.19 98 HIS A O 1
ATOM 693 N N . ILE A 1 99 ? -6.491 2.154 1.964 1.00 93.62 99 ILE A N 1
ATOM 694 C CA . ILE A 1 99 ? -7.803 2.020 1.316 1.00 93.62 99 ILE A CA 1
ATOM 695 C C . ILE A 1 99 ? -8.415 3.395 1.056 1.00 93.62 99 ILE A C 1
ATOM 697 O O . ILE A 1 99 ? -8.909 3.639 -0.041 1.00 93.62 99 ILE A O 1
ATOM 701 N N . SER A 1 100 ? -8.356 4.320 2.024 1.00 92.19 100 SER A N 1
ATOM 702 C CA . SER A 1 100 ? -8.898 5.672 1.825 1.00 92.19 100 SER A CA 1
ATOM 703 C C . SER A 1 100 ? -8.184 6.441 0.708 1.00 92.19 100 SER A C 1
ATOM 705 O O . SER A 1 100 ? -8.779 7.310 0.083 1.00 92.19 100 SER A O 1
ATOM 707 N N . GLY A 1 101 ? -6.916 6.108 0.442 1.00 91.31 101 GLY A N 1
ATOM 708 C CA . GLY A 1 101 ? -6.137 6.611 -0.692 1.00 91.31 101 GLY A CA 1
ATOM 709 C C . GLY A 1 101 ? -6.295 5.785 -1.975 1.00 91.31 101 GLY A C 1
ATOM 710 O O . GLY A 1 101 ? -5.444 5.869 -2.855 1.00 91.31 101 GLY A O 1
ATOM 711 N N . SER A 1 102 ? -7.347 4.971 -2.089 1.00 92.81 102 SER A N 1
ATOM 712 C CA . SER A 1 102 ? -7.605 3.957 -3.129 1.00 92.81 102 SER A CA 1
ATOM 713 C C . SER A 1 102 ? -6.738 2.701 -3.037 1.00 92.81 102 SER A C 1
ATOM 715 O O . SER A 1 102 ? -7.272 1.595 -3.056 1.00 92.81 102 SER A O 1
ATOM 717 N N . GLY A 1 103 ? -5.420 2.867 -2.901 1.00 92.75 103 GLY A N 1
ATOM 718 C CA . GLY A 1 103 ? -4.456 1.778 -2.740 1.00 92.75 103 GLY A CA 1
ATOM 719 C C . GLY A 1 103 ? -4.151 1.025 -4.040 1.00 92.75 103 GLY A C 1
ATOM 720 O O . GLY A 1 103 ? -5.041 0.536 -4.726 1.00 92.75 103 GLY A O 1
ATOM 721 N N . PHE A 1 104 ? -2.868 0.913 -4.385 1.00 94.44 104 PHE A N 1
ATOM 722 C CA . PHE A 1 104 ? -2.398 0.177 -5.561 1.00 94.44 104 PHE A CA 1
ATOM 723 C C . PHE A 1 104 ? -1.228 -0.730 -5.183 1.00 94.44 104 PHE A C 1
ATOM 725 O O . PHE A 1 104 ? -0.492 -0.438 -4.239 1.00 94.44 104 PHE A O 1
ATOM 732 N N . GLY A 1 105 ? -1.013 -1.792 -5.955 1.00 93.06 105 GLY A N 1
ATOM 733 C CA . GLY A 1 105 ? 0.144 -2.674 -5.817 1.00 93.06 105 GLY A CA 1
ATOM 734 C C . GLY A 1 105 ? 0.260 -3.651 -6.977 1.00 93.06 105 GLY A C 1
ATOM 735 O O . GLY A 1 105 ? -0.401 -3.482 -7.990 1.00 93.06 105 GLY A O 1
ATOM 736 N N . LEU A 1 106 ? 1.083 -4.690 -6.841 1.00 93.69 106 LEU A N 1
ATOM 737 C CA . LEU A 1 106 ? 1.487 -5.560 -7.961 1.00 93.69 106 LEU A CA 1
ATOM 738 C C . LEU A 1 106 ? 0.320 -6.249 -8.694 1.00 93.69 106 LEU A C 1
ATOM 740 O O . LEU A 1 106 ? 0.466 -6.666 -9.837 1.00 93.69 106 LEU A O 1
ATOM 744 N N . LEU A 1 107 ? -0.835 -6.365 -8.041 1.00 93.38 107 LEU A N 1
ATOM 745 C CA . LEU A 1 107 ? -2.037 -6.999 -8.575 1.00 93.38 107 LEU A CA 1
ATOM 746 C C . LEU A 1 107 ? -2.960 -6.044 -9.357 1.00 93.38 107 LEU A C 1
ATOM 748 O O . LEU A 1 107 ? -3.950 -6.502 -9.928 1.00 93.38 107 LEU A O 1
ATOM 752 N N . LEU A 1 108 ? -2.639 -4.742 -9.424 1.00 94.25 108 LEU A N 1
ATOM 753 C CA . LEU A 1 108 ? -3.578 -3.716 -9.896 1.00 94.25 108 LEU A CA 1
ATOM 754 C C . LEU A 1 108 ? -4.060 -3.898 -11.338 1.00 94.25 108 LEU A C 1
ATOM 756 O O . LEU A 1 108 ? -5.152 -3.470 -11.689 1.00 94.25 108 LEU A O 1
ATOM 760 N N . ARG A 1 109 ? -3.245 -4.536 -12.181 1.00 93.94 109 ARG A N 1
ATOM 761 C CA . ARG A 1 109 ? -3.557 -4.710 -13.601 1.00 93.94 109 ARG A CA 1
ATOM 762 C C . ARG A 1 109 ? -4.651 -5.734 -13.840 1.00 93.94 109 ARG A C 1
ATOM 764 O O . ARG A 1 109 ? -5.462 -5.550 -14.732 1.00 93.94 109 ARG A O 1
ATOM 771 N N . LYS A 1 110 ? -4.675 -6.783 -13.021 1.00 93.19 110 LYS A N 1
ATOM 772 C CA . LYS A 1 110 ? -5.646 -7.870 -13.136 1.00 93.19 110 LYS A CA 1
ATOM 773 C C . LYS A 1 110 ? -6.876 -7.650 -12.269 1.00 93.19 110 LYS A C 1
ATOM 775 O O . LYS A 1 110 ? -7.958 -8.114 -12.610 1.00 93.19 110 LYS A O 1
ATOM 780 N N . PHE A 1 111 ? -6.698 -6.974 -11.138 1.00 92.31 111 PHE A N 1
ATOM 781 C CA . PHE A 1 111 ? -7.700 -6.924 -10.080 1.00 92.31 111 PHE A CA 1
ATOM 782 C C . PHE A 1 111 ? -8.023 -5.507 -9.596 1.00 92.31 111 PHE A C 1
ATOM 784 O O . PHE A 1 111 ? -8.702 -5.358 -8.589 1.00 92.31 111 PHE A O 1
ATOM 791 N N . MET A 1 112 ? -7.583 -4.476 -10.323 1.00 93.31 112 MET A N 1
ATOM 792 C CA . MET A 1 112 ? -7.853 -3.063 -10.025 1.00 93.31 112 MET A CA 1
ATOM 793 C C . MET A 1 112 ? -7.296 -2.603 -8.659 1.00 93.31 112 MET A C 1
ATOM 795 O O . MET A 1 112 ? -6.339 -3.184 -8.138 1.00 93.31 112 MET A O 1
ATOM 799 N N . LEU A 1 113 ? -7.801 -1.493 -8.115 1.00 94.25 113 LEU A N 1
ATOM 800 C CA . LEU A 1 113 ? -7.298 -0.891 -6.879 1.00 94.25 113 LEU A CA 1
ATOM 801 C C . LEU A 1 113 ? -7.805 -1.646 -5.644 1.00 94.25 113 LEU A C 1
ATOM 803 O O . LEU A 1 113 ? -8.754 -2.428 -5.699 1.00 94.25 113 LEU A O 1
ATOM 807 N N . THR A 1 114 ? -7.197 -1.383 -4.486 1.00 93.81 114 THR A N 1
ATOM 808 C CA . THR A 1 114 ? -7.647 -1.971 -3.217 1.00 93.81 114 THR A CA 1
ATOM 809 C C . THR A 1 114 ? -9.112 -1.630 -2.947 1.00 93.81 114 THR A C 1
ATOM 811 O O . THR A 1 114 ? -9.882 -2.507 -2.566 1.00 93.81 114 THR A O 1
ATOM 814 N N . VAL A 1 115 ? -9.503 -0.371 -3.167 1.00 92.38 115 VAL A N 1
ATOM 815 C CA . VAL A 1 115 ? -10.870 0.121 -2.935 1.00 92.38 115 VAL A CA 1
ATOM 816 C C . VAL A 1 115 ? -11.923 -0.559 -3.815 1.00 92.38 115 VAL A C 1
ATOM 818 O O . VAL A 1 115 ? -13.047 -0.743 -3.358 1.00 92.38 115 VAL A O 1
ATOM 821 N N . ASP A 1 116 ? -11.556 -1.017 -5.014 1.00 92.25 116 ASP A N 1
ATOM 822 C CA . ASP A 1 116 ? -12.473 -1.727 -5.919 1.00 92.25 116 ASP A CA 1
ATOM 823 C C . ASP A 1 116 ? -12.833 -3.130 -5.400 1.00 92.25 116 ASP A C 1
ATOM 825 O O . ASP A 1 116 ? -13.828 -3.720 -5.815 1.00 92.25 116 ASP A O 1
ATOM 829 N N . ASN A 1 117 ? -12.044 -3.650 -4.455 1.00 90.25 117 ASN A N 1
ATOM 830 C CA . ASN A 1 117 ? -12.218 -4.962 -3.831 1.00 90.25 117 ASN A CA 1
ATOM 831 C C . ASN A 1 117 ? -12.733 -4.862 -2.383 1.00 90.25 117 ASN A C 1
ATOM 833 O O . ASN A 1 117 ? -12.718 -5.844 -1.636 1.00 90.25 117 ASN A O 1
ATOM 837 N N . VAL A 1 118 ? -13.187 -3.681 -1.953 1.00 87.31 118 VAL A N 1
ATOM 838 C CA . VAL A 1 118 ? -13.848 -3.488 -0.657 1.00 87.31 118 VAL A CA 1
ATOM 839 C C . VAL A 1 118 ? -15.354 -3.601 -0.851 1.00 87.31 118 VAL A C 1
ATOM 841 O O . VAL A 1 118 ? -15.952 -2.819 -1.588 1.00 87.31 118 VAL A O 1
ATOM 844 N N . LEU A 1 119 ? -15.997 -4.548 -0.163 1.00 83.88 119 LEU A N 1
ATOM 845 C CA . LEU A 1 119 ? -17.456 -4.591 -0.145 1.00 83.88 119 LEU A CA 1
ATOM 846 C C . LEU A 1 119 ? -17.963 -3.446 0.752 1.00 83.88 119 LEU A C 1
ATOM 848 O O . LEU A 1 119 ? -17.366 -3.142 1.784 1.00 83.88 119 LEU A O 1
ATOM 852 N N . LEU A 1 120 ? -19.042 -2.775 0.337 1.00 65.25 120 LEU A N 1
ATOM 853 C CA . LEU A 1 120 ? -19.571 -1.578 1.007 1.00 65.25 120 LEU A CA 1
ATOM 854 C C . LEU A 1 120 ? -19.729 -1.777 2.524 1.00 65.25 120 LEU A C 1
ATOM 856 O O . LEU A 1 120 ? -20.205 -2.834 2.931 1.00 65.25 120 LEU A O 1
ATOM 860 N N . PRO A 1 121 ? -19.433 -0.775 3.376 1.00 57.53 121 PRO A N 1
ATOM 861 C CA . PRO A 1 121 ? -19.662 -0.893 4.814 1.00 57.53 121 PRO A CA 1
ATOM 862 C C . PRO A 1 121 ? -21.128 -1.264 5.097 1.00 57.53 121 PRO A C 1
ATOM 864 O O . PRO A 1 121 ? -22.018 -0.633 4.523 1.00 57.53 121 PRO A O 1
ATOM 867 N N . PRO A 1 122 ? -21.427 -2.233 5.982 1.00 51.34 122 PRO A N 1
ATOM 868 C CA . PRO A 1 122 ? -20.545 -2.999 6.862 1.00 51.34 122 PRO A CA 1
ATOM 869 C C . PRO A 1 122 ? -20.205 -4.398 6.299 1.00 51.34 122 PRO A C 1
ATOM 871 O O . PRO A 1 122 ? -20.430 -5.395 6.974 1.00 51.34 122 PRO A O 1
ATOM 874 N N . LEU A 1 123 ? -19.732 -4.524 5.062 1.00 56.28 123 LEU A N 1
ATOM 875 C CA . LEU A 1 123 ? -19.344 -5.807 4.465 1.00 56.28 123 LEU A CA 1
ATOM 876 C C . LEU A 1 123 ? -17.807 -5.957 4.440 1.00 56.28 123 LEU A C 1
ATOM 878 O O . LEU A 1 123 ? -17.088 -4.957 4.435 1.00 56.28 123 LEU A O 1
ATOM 882 N N . PRO A 1 124 ? -17.277 -7.193 4.484 1.00 70.50 124 PRO A N 1
ATOM 883 C CA . PRO A 1 124 ? -15.834 -7.445 4.480 1.00 70.50 124 PRO A CA 1
ATOM 884 C C . PRO A 1 124 ? -15.155 -7.072 3.156 1.00 70.50 124 PRO A C 1
ATOM 886 O O . PRO A 1 124 ? -15.796 -6.977 2.123 1.00 70.50 124 PRO A O 1
ATOM 889 N N . GLY A 1 125 ? -13.830 -6.941 3.142 1.00 74.19 125 GLY A N 1
ATOM 890 C CA . GLY A 1 125 ? -13.073 -6.915 1.887 1.00 74.19 125 GLY A CA 1
ATOM 891 C C . GLY A 1 125 ? -13.139 -8.263 1.164 1.00 74.19 125 GLY A C 1
ATOM 892 O O . GLY A 1 125 ? -13.213 -9.316 1.804 1.00 74.19 125 GLY A O 1
ATOM 893 N N . GLN A 1 126 ? -13.089 -8.239 -0.163 1.00 84.81 126 GLN A N 1
ATOM 894 C CA . GLN A 1 126 ? -13.030 -9.435 -0.992 1.00 84.81 126 GLN A CA 1
ATOM 895 C C . GLN A 1 126 ? -11.587 -9.952 -1.080 1.00 84.81 126 GLN A C 1
ATOM 897 O O . GLN A 1 126 ? -10.638 -9.190 -1.267 1.00 84.81 126 GLN A O 1
ATOM 902 N N . LEU A 1 127 ? -11.419 -11.265 -0.940 1.00 82.69 127 LEU A N 1
ATOM 903 C CA . LEU A 1 127 ? -10.183 -11.962 -1.266 1.00 82.69 127 LEU A CA 1
ATOM 904 C C . LEU A 1 127 ? -10.270 -12.513 -2.682 1.00 82.69 127 LEU A C 1
ATOM 906 O O . LEU A 1 127 ? -11.317 -12.973 -3.136 1.00 82.69 127 LEU A O 1
ATOM 910 N N . ILE A 1 128 ? -9.139 -12.489 -3.372 1.00 87.00 128 ILE A N 1
ATOM 911 C CA . ILE A 1 128 ? -9.077 -12.799 -4.792 1.00 87.00 128 ILE A CA 1
ATOM 912 C C . ILE A 1 128 ? -8.297 -14.095 -5.001 1.00 87.00 128 ILE A C 1
ATOM 914 O O . ILE A 1 128 ? -7.180 -14.215 -4.488 1.00 87.00 128 ILE A O 1
ATOM 918 N N . PRO A 1 129 ? -8.837 -15.063 -5.761 1.00 85.12 129 PRO A N 1
ATOM 919 C CA . PRO A 1 129 ? -8.095 -16.254 -6.141 1.00 85.12 129 PRO A CA 1
ATOM 920 C C . PRO A 1 129 ? -6.880 -15.903 -7.008 1.00 85.12 129 PRO A C 1
ATOM 922 O O . PRO A 1 129 ? -7.000 -15.249 -8.046 1.00 85.12 129 PRO A O 1
ATOM 925 N N . VAL A 1 130 ? -5.709 -16.392 -6.612 1.00 86.62 130 VAL A N 1
ATOM 926 C CA . VAL A 1 130 ? -4.457 -16.302 -7.370 1.00 86.62 130 VAL A CA 1
ATOM 927 C C . VAL A 1 130 ? -3.849 -17.694 -7.567 1.00 86.62 130 VAL A C 1
ATOM 929 O O . VAL A 1 130 ? -4.100 -18.599 -6.762 1.00 86.62 130 VAL A O 1
ATOM 932 N N . PRO A 1 131 ? -3.040 -17.902 -8.623 1.00 85.12 131 PRO A N 1
ATOM 933 C CA . PRO A 1 131 ? -2.320 -19.157 -8.809 1.00 85.12 131 PRO A CA 1
ATOM 934 C C . PRO A 1 131 ? -1.443 -19.492 -7.596 1.00 85.12 131 PRO A C 1
ATOM 936 O O . PRO A 1 131 ? -0.816 -18.608 -7.015 1.00 85.12 131 PRO A O 1
ATOM 939 N N . GLY A 1 132 ? -1.333 -20.778 -7.250 1.00 81.12 132 GLY A N 1
ATOM 940 C CA . GLY A 1 132 ? -0.453 -21.252 -6.175 1.00 81.12 132 GLY A CA 1
ATOM 941 C C . GLY A 1 132 ? 1.044 -21.040 -6.439 1.00 81.12 132 GLY A C 1
ATOM 942 O O . GLY A 1 132 ? 1.868 -21.259 -5.556 1.00 81.12 132 GLY A O 1
ATOM 943 N N . THR A 1 133 ? 1.423 -20.612 -7.644 1.00 85.31 133 THR A N 1
ATOM 944 C CA . THR A 1 133 ? 2.796 -20.243 -7.995 1.00 85.31 133 THR A CA 1
ATOM 945 C C . THR A 1 133 ? 2.784 -18.973 -8.834 1.00 85.31 133 THR A C 1
ATOM 947 O O . THR A 1 133 ? 2.102 -18.901 -9.854 1.00 85.31 133 THR A O 1
ATOM 950 N N . VAL A 1 134 ? 3.563 -17.980 -8.407 1.00 89.00 134 VAL A N 1
ATOM 951 C CA . VAL A 1 134 ? 3.792 -16.718 -9.120 1.00 89.00 134 VAL A CA 1
ATOM 952 C C . VAL A 1 134 ? 5.280 -16.579 -9.431 1.00 89.00 134 VAL A C 1
ATOM 954 O O . VAL A 1 134 ? 6.121 -17.051 -8.668 1.00 89.00 134 VAL A O 1
ATOM 957 N N . MET A 1 135 ? 5.616 -15.938 -10.550 1.00 92.25 135 MET A N 1
ATOM 958 C CA . MET A 1 135 ? 7.002 -15.671 -10.937 1.00 92.25 135 MET A CA 1
ATOM 959 C C . MET A 1 135 ? 7.348 -14.212 -10.653 1.00 92.25 135 MET A C 1
ATOM 961 O O . MET A 1 135 ? 6.626 -13.309 -11.068 1.00 92.25 135 MET A O 1
ATOM 965 N N . VAL A 1 136 ? 8.476 -13.988 -9.981 1.00 92.81 136 VAL A N 1
ATOM 966 C CA . VAL A 1 136 ? 9.028 -12.655 -9.725 1.00 92.81 136 VAL A CA 1
ATOM 967 C C . VAL A 1 136 ? 10.459 -12.629 -10.241 1.00 92.81 136 VAL A C 1
ATOM 969 O O . VAL A 1 136 ? 11.236 -13.541 -9.966 1.00 92.81 136 VAL A O 1
ATOM 972 N N . PHE A 1 137 ? 10.814 -11.586 -10.983 1.00 92.38 137 PHE A N 1
ATOM 973 C CA . PHE A 1 137 ? 12.182 -11.351 -11.427 1.00 92.38 137 PHE A CA 1
ATOM 974 C C . PHE A 1 137 ? 12.515 -9.862 -11.324 1.00 92.38 137 PHE A C 1
ATOM 976 O O . PHE A 1 137 ? 11.668 -9.005 -11.568 1.00 92.38 137 PHE A O 1
ATOM 983 N N . THR A 1 138 ? 13.771 -9.561 -11.003 1.00 91.69 138 THR A N 1
ATOM 984 C CA . THR A 1 138 ? 14.298 -8.193 -10.968 1.00 91.69 138 THR A CA 1
ATOM 985 C C . THR A 1 138 ? 15.477 -8.115 -11.920 1.00 91.69 138 THR A C 1
ATOM 987 O O . THR A 1 138 ? 16.476 -8.808 -11.737 1.00 91.69 138 THR A O 1
ATOM 990 N N . LEU A 1 139 ? 15.372 -7.273 -12.948 1.00 91.38 139 LEU A N 1
ATOM 991 C CA . LEU A 1 139 ? 16.461 -7.033 -13.890 1.00 91.38 139 LEU A CA 1
ATOM 992 C C . LEU A 1 139 ? 17.166 -5.729 -13.530 1.00 91.38 139 LEU A C 1
ATOM 994 O O . LEU A 1 139 ? 16.590 -4.652 -13.665 1.00 91.38 139 LEU A O 1
ATOM 998 N N . LYS A 1 140 ? 18.432 -5.825 -13.120 1.00 91.56 140 LYS A N 1
ATOM 999 C CA . LYS A 1 140 ? 19.303 -4.656 -12.970 1.00 91.56 140 LYS A CA 1
ATOM 1000 C C . LYS A 1 140 ? 19.930 -4.313 -14.324 1.00 91.56 140 LYS A C 1
ATOM 1002 O O . LYS A 1 140 ? 20.359 -5.202 -15.068 1.00 91.56 140 LYS A O 1
ATOM 1007 N N . ARG A 1 141 ? 19.952 -3.026 -14.666 1.00 90.44 141 ARG A N 1
ATOM 1008 C CA . ARG A 1 141 ? 20.657 -2.483 -15.832 1.00 90.44 141 ARG A CA 1
ATOM 1009 C C . ARG A 1 141 ? 21.460 -1.279 -15.376 1.00 90.44 141 ARG A C 1
ATOM 1011 O O . ARG A 1 141 ? 20.914 -0.381 -14.747 1.00 90.44 141 ARG A O 1
ATOM 1018 N N . GLU A 1 142 ? 22.739 -1.292 -15.704 1.00 91.19 142 GLU A N 1
ATOM 1019 C CA . GLU A 1 142 ? 23.686 -0.219 -15.425 1.00 91.19 142 GLU A CA 1
ATOM 1020 C C . GLU A 1 142 ? 24.321 0.203 -16.747 1.00 91.19 142 GLU A C 1
ATOM 1022 O O . GLU A 1 142 ? 24.451 -0.604 -17.671 1.00 91.19 142 GLU A O 1
ATOM 1027 N N . GLY A 1 143 ? 24.668 1.477 -16.870 1.00 89.25 143 GLY A N 1
ATOM 1028 C CA . GLY A 1 143 ? 25.235 2.023 -18.093 1.00 89.25 143 GLY A CA 1
ATOM 1029 C C . GLY A 1 143 ? 25.180 3.541 -18.107 1.00 89.25 143 GLY A C 1
ATOM 1030 O O . GLY A 1 143 ? 24.812 4.174 -17.117 1.00 89.25 143 GLY A O 1
ATOM 1031 N N . SER A 1 144 ? 25.534 4.128 -19.249 1.00 91.94 144 SER A N 1
ATOM 1032 C CA . SER A 1 144 ? 25.417 5.572 -19.435 1.00 91.94 144 SER A CA 1
ATOM 1033 C C . SER A 1 144 ? 23.962 6.034 -19.330 1.00 91.94 144 SER A C 1
ATOM 1035 O O . SER A 1 144 ? 23.029 5.276 -19.619 1.00 91.94 144 SER A O 1
ATOM 1037 N N . VAL A 1 145 ? 23.776 7.309 -18.977 1.00 90.75 145 VAL A N 1
ATOM 1038 C CA . VAL A 1 145 ? 22.456 7.958 -18.931 1.00 90.75 145 VAL A CA 1
ATOM 1039 C C . VAL A 1 145 ? 21.688 7.720 -20.232 1.00 90.75 145 VAL A C 1
ATOM 1041 O O . VAL A 1 145 ? 20.535 7.305 -20.185 1.00 90.75 145 VAL A O 1
ATOM 1044 N N . ASP A 1 146 ? 22.341 7.864 -21.387 1.00 93.50 146 ASP A N 1
ATOM 1045 C CA . ASP A 1 146 ? 21.717 7.646 -22.696 1.00 93.50 146 ASP A CA 1
ATOM 1046 C C . ASP A 1 146 ? 21.246 6.203 -22.912 1.00 93.50 146 ASP A C 1
ATOM 1048 O O . ASP A 1 146 ? 20.198 5.964 -23.516 1.00 93.50 146 ASP A O 1
ATOM 1052 N N . ALA A 1 147 ? 22.018 5.218 -22.444 1.00 91.38 147 ALA A N 1
ATOM 1053 C CA . ALA A 1 147 ? 21.647 3.814 -22.571 1.00 91.38 147 ALA A CA 1
ATOM 1054 C C . ALA A 1 147 ? 20.420 3.488 -21.710 1.00 91.38 147 ALA A C 1
ATOM 1056 O O . ALA A 1 147 ? 19.484 2.850 -22.195 1.00 91.38 147 ALA A O 1
ATOM 1057 N N . ILE A 1 148 ? 20.393 3.974 -20.466 1.00 93.31 148 ILE A N 1
ATOM 1058 C CA . ILE A 1 148 ? 19.258 3.783 -19.557 1.00 93.31 148 ILE A CA 1
ATOM 1059 C C . ILE A 1 148 ? 18.029 4.554 -20.049 1.00 93.31 148 ILE A C 1
ATOM 1061 O O . ILE A 1 148 ? 16.939 3.987 -20.096 1.00 93.31 148 ILE A O 1
ATOM 1065 N N . ALA A 1 149 ? 18.192 5.800 -20.499 1.00 92.44 149 ALA A N 1
ATOM 1066 C CA . ALA A 1 149 ? 17.101 6.618 -21.021 1.00 92.44 149 ALA A CA 1
ATOM 1067 C C . ALA A 1 149 ? 16.399 5.948 -22.209 1.00 92.44 149 ALA A C 1
ATOM 1069 O O . ALA A 1 149 ? 15.171 5.937 -22.261 1.00 92.44 149 ALA A O 1
ATOM 1070 N N . ARG A 1 150 ? 17.149 5.316 -23.124 1.00 92.38 150 ARG A N 1
ATOM 1071 C CA . ARG A 1 150 ? 16.561 4.548 -24.236 1.00 92.38 150 ARG A CA 1
ATOM 1072 C C . ARG A 1 150 ? 15.726 3.357 -23.763 1.00 92.38 150 ARG A C 1
ATOM 1074 O O . ARG A 1 150 ? 14.652 3.123 -24.310 1.00 92.38 150 ARG A O 1
ATOM 1081 N N . LEU A 1 151 ? 16.189 2.625 -22.748 1.00 90.38 151 LEU A N 1
ATOM 1082 C CA . LEU A 1 151 ? 15.431 1.506 -22.175 1.00 90.38 151 LEU A CA 1
ATOM 1083 C C . LEU A 1 151 ? 14.139 1.989 -21.505 1.00 90.38 151 LEU A C 1
ATOM 1085 O O . LEU A 1 151 ? 13.072 1.422 -21.734 1.00 90.38 151 LEU A O 1
ATOM 1089 N N . VAL A 1 152 ? 14.226 3.061 -20.715 1.00 92.88 152 VAL A N 1
ATOM 1090 C CA . VAL A 1 152 ? 13.072 3.654 -20.023 1.00 92.88 152 VAL A CA 1
ATOM 1091 C C . VAL A 1 152 ? 12.074 4.238 -21.018 1.00 92.88 152 VAL A C 1
ATOM 1093 O O . VAL A 1 152 ? 10.876 4.059 -20.842 1.00 92.88 152 VAL A O 1
ATOM 1096 N N . HIS A 1 153 ? 12.543 4.881 -22.089 1.00 93.88 153 HIS A N 1
ATOM 1097 C CA . HIS A 1 153 ? 11.688 5.477 -23.115 1.00 93.88 153 HIS A CA 1
ATOM 1098 C C . HIS A 1 153 ? 10.778 4.456 -23.808 1.00 93.88 153 HIS A C 1
ATOM 1100 O O . HIS A 1 153 ? 9.669 4.793 -24.215 1.00 93.88 153 HIS A O 1
ATOM 1106 N N . TRP A 1 154 ? 11.221 3.203 -23.924 1.00 92.56 154 TRP A N 1
ATOM 1107 C CA . TRP A 1 154 ? 10.426 2.150 -24.549 1.00 92.56 154 TRP A CA 1
ATOM 1108 C C . TRP A 1 154 ? 9.341 1.588 -23.618 1.00 92.56 154 TRP A C 1
ATOM 1110 O O . TRP A 1 154 ? 8.290 1.137 -24.076 1.00 92.56 154 TRP A O 1
ATOM 1120 N N . TRP A 1 155 ? 9.555 1.658 -22.301 1.00 93.44 155 TRP A N 1
ATOM 1121 C CA . TRP A 1 155 ? 8.656 1.073 -21.306 1.00 93.44 155 TRP A CA 1
ATOM 1122 C C . TRP A 1 155 ? 7.201 1.566 -21.381 1.00 93.44 155 TRP A C 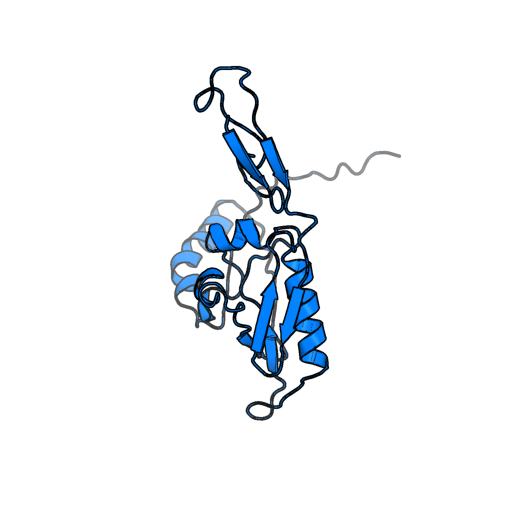1
ATOM 1124 O O . TRP A 1 155 ? 6.324 0.706 -21.330 1.00 93.44 155 TRP A O 1
ATOM 1134 N N . PRO A 1 156 ? 6.889 2.865 -21.585 1.00 93.25 156 PRO A N 1
ATOM 1135 C CA . PRO A 1 156 ? 5.509 3.327 -21.743 1.00 93.25 156 PRO A CA 1
ATOM 1136 C C . PRO A 1 156 ? 4.740 2.642 -22.880 1.00 93.25 156 PRO A C 1
ATOM 1138 O O . PRO A 1 156 ? 3.521 2.541 -22.804 1.00 93.25 156 PRO A O 1
ATOM 1141 N N . SER A 1 157 ? 5.432 2.158 -23.919 1.00 92.44 157 SER A N 1
ATOM 1142 C CA . SER A 1 157 ? 4.801 1.451 -25.045 1.00 92.44 157 SER A CA 1
ATOM 1143 C C . SER A 1 157 ? 4.577 -0.036 -24.766 1.00 92.44 157 SER A C 1
ATOM 1145 O O . SER A 1 157 ? 3.761 -0.668 -25.427 1.00 92.44 157 SER A O 1
ATOM 1147 N N . VAL A 1 158 ? 5.310 -0.611 -23.810 1.00 92.62 158 VAL A N 1
ATOM 1148 C CA . VAL A 1 158 ? 5.342 -2.062 -23.576 1.00 92.62 158 VAL A CA 1
ATOM 1149 C C . VAL A 1 158 ? 4.686 -2.449 -22.276 1.00 92.62 158 VAL A C 1
ATOM 1151 O O . VAL A 1 158 ? 3.870 -3.360 -22.277 1.00 92.62 158 VAL A O 1
ATOM 1154 N N . GLY A 1 159 ? 4.994 -1.747 -21.184 1.00 91.56 159 GLY A N 1
ATOM 1155 C CA . GLY A 1 159 ? 4.428 -2.007 -19.865 1.00 91.56 159 GLY A CA 1
ATOM 1156 C C . GLY A 1 159 ? 2.905 -2.146 -19.930 1.00 91.56 159 GLY A C 1
ATOM 1157 O O . GLY A 1 159 ? 2.413 -3.242 -19.665 1.00 91.56 159 GLY A O 1
ATOM 1158 N N . PRO A 1 160 ? 2.164 -1.112 -20.375 1.00 92.19 160 PRO A N 1
ATOM 1159 C CA . PRO A 1 160 ? 0.704 -1.166 -20.487 1.00 92.19 160 PRO A CA 1
ATOM 1160 C C . PRO A 1 160 ? 0.168 -2.169 -21.520 1.00 92.19 160 PRO A C 1
ATOM 1162 O O . PRO A 1 160 ? -0.975 -2.593 -21.403 1.00 92.19 160 PRO A O 1
ATOM 1165 N N . ALA A 1 161 ? 0.964 -2.549 -22.524 1.00 94.12 161 ALA A N 1
ATOM 1166 C CA . ALA A 1 161 ? 0.540 -3.440 -23.608 1.00 94.12 161 ALA A CA 1
ATOM 1167 C C . ALA A 1 161 ? 0.689 -4.938 -23.279 1.00 94.12 161 ALA A C 1
ATOM 1169 O O . ALA A 1 161 ? 0.169 -5.781 -24.009 1.00 94.12 161 ALA A O 1
ATOM 1170 N N . LEU A 1 162 ? 1.407 -5.289 -22.205 1.00 95.12 162 LEU A N 1
ATOM 1171 C CA . LEU A 1 162 ? 1.487 -6.675 -21.728 1.00 95.12 162 LEU A CA 1
ATOM 1172 C C . LEU A 1 162 ? 0.103 -7.185 -21.273 1.00 95.12 162 LEU A C 1
ATOM 1174 O O . LEU A 1 162 ? -0.744 -6.367 -20.927 1.00 95.12 162 LEU A O 1
ATOM 1178 N N . PRO A 1 163 ? -0.130 -8.508 -21.210 1.00 96.12 163 PRO A N 1
ATOM 1179 C CA . PRO A 1 163 ? -1.343 -9.060 -20.604 1.00 96.12 163 PRO A CA 1
ATOM 1180 C C . PRO A 1 163 ? -1.502 -8.646 -19.134 1.00 96.12 163 PRO A C 1
ATOM 1182 O O . PRO A 1 163 ? -0.511 -8.366 -18.453 1.00 96.12 163 PRO A O 1
ATOM 1185 N N . ASP A 1 164 ? -2.732 -8.659 -18.622 1.00 93.44 164 ASP A N 1
ATOM 1186 C CA . ASP A 1 164 ? -3.049 -8.204 -17.259 1.00 93.44 164 ASP A CA 1
ATOM 1187 C C . ASP A 1 164 ? -2.401 -9.062 -16.161 1.00 93.44 164 ASP A C 1
ATOM 1189 O O . ASP A 1 164 ? -2.191 -8.594 -15.042 1.00 93.44 164 ASP A O 1
ATOM 1193 N N . GLU A 1 165 ? -2.004 -10.297 -16.483 1.00 92.44 165 GLU A N 1
ATOM 1194 C CA . GLU A 1 165 ? -1.195 -11.169 -15.625 1.00 92.44 165 GLU A CA 1
ATOM 1195 C C . GLU A 1 165 ? 0.208 -10.619 -15.332 1.00 92.44 165 GLU A C 1
ATOM 1197 O O . GLU A 1 165 ? 0.853 -11.075 -14.386 1.00 92.44 165 GLU A O 1
ATOM 1202 N N . PHE A 1 166 ? 0.703 -9.672 -16.134 1.00 92.75 166 PHE A N 1
ATOM 1203 C CA . PHE A 1 166 ? 2.055 -9.141 -16.019 1.00 92.75 166 PHE A CA 1
ATOM 1204 C C . PHE A 1 166 ? 2.056 -7.741 -15.428 1.00 92.75 166 PHE A C 1
ATOM 1206 O O . PHE A 1 166 ? 1.624 -6.778 -16.058 1.00 92.75 166 PHE A O 1
ATOM 1213 N N . TYR A 1 167 ? 2.684 -7.592 -14.267 1.00 92.56 167 TYR A N 1
ATOM 1214 C CA . TYR A 1 167 ? 3.049 -6.289 -13.730 1.00 92.56 167 TYR A CA 1
ATOM 1215 C C . TYR A 1 167 ? 4.539 -6.022 -13.958 1.00 92.56 167 TYR A C 1
ATOM 1217 O O . TYR A 1 167 ? 5.389 -6.813 -13.552 1.00 92.56 167 TYR A O 1
ATOM 1225 N N . LEU A 1 168 ? 4.859 -4.894 -14.595 1.00 92.75 168 LEU A N 1
ATOM 1226 C CA . LEU A 1 168 ? 6.231 -4.462 -14.846 1.00 92.75 168 LEU A CA 1
ATOM 1227 C C . LEU A 1 168 ? 6.398 -3.015 -14.392 1.00 92.75 168 LEU A C 1
ATOM 1229 O O . LEU A 1 168 ? 5.806 -2.118 -14.982 1.00 92.75 168 LEU A O 1
ATOM 1233 N N . SER A 1 169 ? 7.256 -2.781 -13.404 1.00 92.19 169 SER A N 1
ATOM 1234 C CA . SER A 1 169 ? 7.638 -1.442 -12.947 1.00 92.19 169 SER A CA 1
ATOM 1235 C C . SER A 1 169 ? 9.132 -1.208 -13.119 1.00 92.19 169 SER A C 1
ATOM 1237 O O . SER A 1 169 ? 9.928 -2.136 -12.982 1.00 92.19 169 SER A O 1
ATOM 1239 N N . ILE A 1 170 ? 9.514 0.045 -13.352 1.00 92.31 170 ILE A N 1
ATOM 1240 C CA . ILE A 1 170 ? 10.913 0.471 -13.389 1.00 92.31 170 ILE A CA 1
ATOM 1241 C C . ILE A 1 170 ? 11.219 1.271 -12.129 1.00 92.31 170 ILE A C 1
ATOM 1243 O O . ILE A 1 170 ? 10.483 2.189 -11.775 1.00 92.31 170 ILE A O 1
ATOM 1247 N N . PHE A 1 171 ? 12.335 0.941 -11.485 1.00 90.25 171 PHE A N 1
ATOM 1248 C CA . PHE A 1 171 ? 12.905 1.726 -10.399 1.00 90.25 171 PHE A CA 1
ATOM 1249 C C . PHE A 1 171 ? 14.261 2.270 -10.847 1.00 90.25 171 PHE A C 1
ATOM 1251 O O . PHE A 1 171 ? 15.160 1.497 -11.182 1.00 90.25 171 PHE A O 1
ATOM 1258 N N . LEU A 1 172 ? 14.392 3.596 -10.895 1.00 90.69 172 LEU A N 1
ATOM 1259 C CA . LEU A 1 172 ? 15.631 4.269 -11.276 1.00 90.69 172 LEU A CA 1
ATOM 1260 C C . LEU A 1 172 ? 16.356 4.732 -10.018 1.00 90.69 172 LEU A C 1
ATOM 1262 O O . LEU A 1 172 ? 15.831 5.540 -9.258 1.00 90.69 172 LEU A O 1
ATOM 1266 N N . MET A 1 173 ? 17.578 4.247 -9.829 1.00 82.56 173 MET A N 1
ATOM 1267 C CA . MET A 1 173 ? 18.508 4.794 -8.847 1.00 82.56 173 MET A CA 1
ATOM 1268 C C . MET A 1 173 ? 19.617 5.529 -9.586 1.00 82.56 173 MET A C 1
ATOM 1270 O O . MET A 1 173 ? 20.331 4.925 -10.383 1.00 82.56 173 MET A O 1
ATOM 1274 N N . MET A 1 174 ? 19.772 6.826 -9.319 1.00 77.62 174 MET A N 1
ATOM 1275 C CA . MET A 1 174 ? 20.989 7.541 -9.696 1.00 77.62 174 MET A CA 1
ATOM 1276 C C . MET A 1 174 ? 22.057 7.253 -8.643 1.00 77.62 174 MET A C 1
ATOM 1278 O O . MET A 1 174 ? 21.997 7.777 -7.535 1.00 77.62 174 MET A O 1
ATOM 1282 N N . GLY A 1 175 ? 23.018 6.397 -8.984 1.00 63.03 175 GLY A N 1
ATOM 1283 C CA . GLY A 1 175 ? 24.257 6.256 -8.227 1.00 63.03 175 GLY A CA 1
ATOM 1284 C C . GLY A 1 175 ? 25.323 7.164 -8.827 1.00 63.03 175 GLY A C 1
ATOM 1285 O O . GLY A 1 175 ? 25.662 7.014 -10.000 1.00 63.03 175 GLY A O 1
ATOM 1286 N N . GLY A 1 176 ? 25.870 8.087 -8.033 1.00 52.59 176 GLY A N 1
ATOM 1287 C CA . GLY A 1 176 ? 27.252 8.505 -8.256 1.00 52.59 176 GLY A CA 1
ATOM 1288 C C . GLY A 1 176 ? 28.143 7.282 -8.047 1.00 52.59 176 GLY A C 1
ATOM 1289 O O . GLY A 1 176 ? 27.832 6.442 -7.203 1.00 52.59 176 GLY A O 1
ATOM 1290 N N . SER A 1 177 ? 29.205 7.140 -8.835 1.00 42.81 177 SER A N 1
ATOM 1291 C CA . SER A 1 177 ? 30.213 6.104 -8.619 1.00 42.81 177 SER A CA 1
ATOM 1292 C C . SER A 1 177 ? 30.684 6.153 -7.164 1.00 42.81 177 SER A C 1
ATOM 1294 O O . SER A 1 177 ? 31.392 7.084 -6.779 1.00 42.81 177 SER A O 1
ATOM 1296 N N . LEU A 1 178 ? 30.291 5.172 -6.353 1.00 43.06 178 LEU A N 1
ATOM 1297 C CA . LEU A 1 178 ? 31.038 4.855 -5.148 1.00 43.06 178 LEU A CA 1
ATOM 1298 C C . LEU A 1 178 ? 32.323 4.209 -5.649 1.00 43.06 178 LEU A C 1
ATOM 1300 O O . LEU A 1 178 ? 32.337 3.054 -6.064 1.00 43.06 178 LEU A O 1
ATOM 1304 N N . GLN A 1 179 ? 33.374 5.015 -5.714 1.00 37.91 179 GLN A N 1
ATOM 1305 C CA . GLN A 1 179 ? 34.723 4.497 -5.683 1.00 37.91 179 GLN A CA 1
ATOM 1306 C C . GLN A 1 179 ? 34.845 3.819 -4.313 1.00 37.91 179 GLN A C 1
ATOM 1308 O O . GLN A 1 179 ? 34.773 4.491 -3.285 1.00 37.91 179 GLN A O 1
ATOM 1313 N N . GLU A 1 180 ? 34.878 2.486 -4.295 1.00 39.16 180 GLU A N 1
ATOM 1314 C CA . GLU A 1 180 ? 35.367 1.744 -3.136 1.00 39.16 180 GLU A CA 1
ATOM 1315 C C . GLU A 1 180 ? 36.811 2.203 -2.921 1.00 39.16 180 GLU A C 1
ATOM 1317 O O . GLU A 1 180 ? 37.730 1.767 -3.614 1.00 39.16 180 GLU A O 1
ATOM 1322 N N . ASP A 1 181 ? 37.005 3.155 -2.008 1.00 33.97 181 ASP A N 1
ATOM 1323 C CA . ASP A 1 181 ? 38.307 3.378 -1.397 1.00 33.97 181 ASP A CA 1
ATOM 1324 C C . ASP A 1 181 ? 38.574 2.175 -0.484 1.00 33.97 181 ASP A C 1
ATOM 1326 O O . ASP A 1 181 ? 38.313 2.189 0.721 1.00 33.97 181 ASP A O 1
ATOM 1330 N N . ASP A 1 182 ? 39.090 1.109 -1.094 1.00 43.41 182 ASP A N 1
ATOM 1331 C CA . ASP A 1 182 ? 39.854 0.064 -0.425 1.00 43.41 182 ASP A CA 1
ATOM 1332 C C . ASP A 1 182 ? 41.103 0.710 0.191 1.00 43.41 182 ASP A C 1
ATOM 1334 O O . ASP A 1 182 ? 42.173 0.684 -0.410 1.00 43.41 182 ASP A O 1
ATOM 1338 N N . ASN A 1 183 ? 40.965 1.368 1.347 1.00 40.53 183 ASN A N 1
ATOM 1339 C CA . ASN A 1 183 ? 42.074 1.726 2.237 1.00 40.53 183 ASN A CA 1
ATOM 1340 C C . ASN A 1 183 ? 41.577 2.281 3.580 1.00 40.53 183 ASN A C 1
ATOM 1342 O O . ASN A 1 183 ? 41.555 3.492 3.776 1.00 40.53 183 ASN A O 1
ATOM 1346 N N . VAL A 1 184 ? 41.297 1.398 4.544 1.00 39.16 184 VAL A N 1
ATOM 1347 C CA . VAL A 1 184 ? 41.655 1.640 5.954 1.00 39.16 184 VAL A CA 1
ATOM 1348 C C . VAL A 1 184 ? 42.044 0.299 6.593 1.00 39.16 184 VAL A C 1
ATOM 1350 O O . VAL A 1 184 ? 41.198 -0.570 6.796 1.00 39.16 184 VAL A O 1
ATOM 1353 N N . THR A 1 185 ? 43.344 0.145 6.856 1.00 41.38 185 THR A N 1
ATOM 1354 C CA . THR A 1 185 ? 43.945 -0.791 7.829 1.00 41.38 185 THR A CA 1
ATOM 1355 C C . THR A 1 185 ? 43.484 -0.524 9.250 1.00 41.38 185 THR A C 1
ATOM 1357 O O . THR A 1 185 ? 43.421 0.676 9.603 1.00 41.38 185 THR A O 1
#

Secondary structure (DSSP, 8-state):
-EEEEESSS--TT-TTT---TTTS-TT--EEEEE-TT---EEEETTTTEEEE-TT-BHHHHHHHHHHHHHHT-EEETTEEEEEE----S-TT-BHHHHHHT----TTHHHH--TGGGBPSTTSPEEPEEEES------------HHHHHHHHHHHHHHTTTS-TT--------------------

Foldseek 3Di:
DEEAEAAQQPPPVSRNPDDDCVVPPVPDDYYHHYQLVQFDKDADVVQQFIDGGQNHFPLNNQVNQQVVLVVVFDDDPNFTKGWDQAADDDRRDTPNVQVVVQGHYQLCLPQNTNVSQQDPPPGTGGIDIDTPDDDDDDDDDDDDPVVVCVVVVCCVVPQNVDPSSDHDDDDDDDDDDPPPPPDDD

pLDDT: mean 84.54, std 14.92, range [33.97, 96.94]